Protein AF-A0A4V3SFI2-F1 (afdb_monomer_lite)

InterPro domains:
  IPR019402 CWH43-like, N-terminal domain [PF10277] (6-179)
  IPR050911 DRAM/TMEM150 Autophagy Modulator [PTHR21324] (9-187)

pLDDT: mean 87.49, std 13.68, range [41.56, 98.75]

Foldseek 3Di:
DDDDDLVVLVVVLVVLVVVLQVVLLVVCVVVLLADPVDGDSLSSLADPPSLVSSLVSLLVSLVSQLSSLVVLLVVLVVLCVVVVNDVVSNVLSVLLSVLSNQLSVLSNQLSNQRCVRHVVSNVVSVCSNLVSVLVSLLSSLCCCVPVRVHDPVVSVVSVVVSVVSVVVSVVVVVVCVVCVPPDPDDSPSDDPPDDPD

Structure (mmCIF, N/CA/C/O backbone):
data_AF-A0A4V3SFI2-F1
#
_entry.id   AF-A0A4V3SFI2-F1
#
loop_
_atom_site.group_PDB
_atom_site.id
_atom_site.type_symbol
_atom_site.label_atom_id
_atom_site.label_alt_id
_atom_site.label_comp_id
_atom_site.label_asym_id
_atom_site.label_entity_id
_atom_site.label_seq_id
_atom_site.pdbx_PDB_ins_code
_atom_site.Cartn_x
_atom_site.Cartn_y
_atom_site.Cartn_z
_atom_site.occupancy
_atom_site.B_iso_or_equiv
_atom_site.auth_seq_id
_atom_site.auth_comp_id
_atom_site.auth_asym_id
_atom_site.auth_atom_id
_atom_site.pdbx_PDB_model_num
ATOM 1 N N . MET A 1 1 ? 2.060 -21.373 -24.285 1.00 41.56 1 MET A N 1
ATOM 2 C CA . MET A 1 1 ? 1.838 -21.220 -22.830 1.00 41.56 1 MET A CA 1
ATOM 3 C C . MET A 1 1 ? 1.199 -19.859 -22.605 1.00 41.56 1 MET A C 1
ATOM 5 O O . MET A 1 1 ? 1.832 -18.865 -22.933 1.00 41.56 1 MET A O 1
ATOM 9 N N . HIS A 1 2 ? -0.057 -19.796 -22.155 1.00 48.66 2 HIS A N 1
ATOM 10 C CA . HIS A 1 2 ? -0.674 -18.516 -21.791 1.00 48.66 2 HIS A CA 1
ATOM 11 C C . HIS A 1 2 ? -0.013 -18.007 -20.505 1.00 48.66 2 HIS A C 1
ATOM 13 O O . HIS A 1 2 ? -0.051 -18.686 -19.482 1.00 48.66 2 HIS A O 1
ATOM 19 N N . SER A 1 3 ? 0.645 -16.850 -20.564 1.00 61.62 3 SER A N 1
ATOM 20 C CA . SER A 1 3 ? 1.245 -16.211 -19.391 1.00 61.62 3 SER A CA 1
ATOM 21 C C . SER A 1 3 ? 0.145 -15.796 -18.412 1.00 61.62 3 SER A C 1
ATOM 23 O O . SER A 1 3 ? -0.857 -15.216 -18.831 1.00 61.62 3 SER A O 1
ATOM 25 N N . PHE A 1 4 ? 0.325 -16.070 -17.116 1.00 71.19 4 PHE A N 1
ATOM 26 C CA . PHE A 1 4 ? -0.625 -15.644 -16.089 1.00 71.19 4 PHE A CA 1
ATOM 27 C C . PHE A 1 4 ? -0.766 -14.107 -16.102 1.00 71.19 4 PHE A C 1
ATOM 29 O O . PHE A 1 4 ? 0.242 -13.398 -15.991 1.00 71.19 4 PHE A O 1
ATOM 36 N N . PRO A 1 5 ? -1.985 -13.562 -16.248 1.00 83.50 5 PRO A N 1
ATOM 37 C CA . PRO A 1 5 ? -2.211 -12.121 -16.246 1.00 83.50 5 PRO A CA 1
ATOM 38 C C . PRO A 1 5 ? -1.939 -11.506 -14.864 1.00 83.50 5 PRO A C 1
ATOM 40 O O . PRO A 1 5 ? -2.784 -11.499 -13.973 1.00 83.50 5 PRO A O 1
ATOM 43 N N . LEU A 1 6 ? -0.754 -10.906 -14.712 1.00 84.69 6 LEU A N 1
ATOM 44 C CA . LEU A 1 6 ? -0.283 -10.282 -13.463 1.00 84.69 6 LEU A CA 1
ATOM 45 C C . LEU A 1 6 ? -1.198 -9.168 -12.923 1.00 84.69 6 LEU A C 1
ATOM 47 O O . LEU A 1 6 ? -1.103 -8.816 -11.752 1.00 84.69 6 LEU A O 1
ATOM 51 N N . HIS A 1 7 ? -2.088 -8.611 -13.749 1.00 84.94 7 HIS A N 1
ATOM 52 C CA . HIS A 1 7 ? -3.018 -7.562 -13.331 1.00 84.94 7 HIS A CA 1
ATOM 53 C C . HIS A 1 7 ? -4.134 -8.065 -12.403 1.00 84.94 7 HIS A C 1
ATOM 55 O O . HIS A 1 7 ? -4.735 -7.246 -11.714 1.00 84.94 7 HIS A O 1
ATOM 61 N N . TYR A 1 8 ? -4.396 -9.376 -12.322 1.00 90.31 8 TYR A N 1
ATOM 62 C CA . TYR A 1 8 ? -5.365 -9.897 -11.351 1.00 90.31 8 TYR A CA 1
ATOM 63 C C . TYR A 1 8 ? -4.882 -9.787 -9.906 1.00 90.31 8 TYR A C 1
ATOM 65 O O . TYR A 1 8 ? -5.709 -9.639 -9.015 1.00 90.31 8 TYR A O 1
ATOM 73 N N . LEU A 1 9 ? -3.570 -9.782 -9.660 1.00 91.12 9 LEU A N 1
ATOM 74 C CA . LEU A 1 9 ? -3.017 -9.650 -8.310 1.00 91.12 9 LEU A CA 1
ATOM 75 C C . LEU A 1 9 ? -3.445 -8.346 -7.608 1.00 91.12 9 LEU A C 1
ATOM 77 O O . LEU A 1 9 ? -4.057 -8.437 -6.543 1.00 91.12 9 LEU A O 1
ATOM 81 N N . PRO A 1 10 ? -3.231 -7.145 -8.189 1.00 90.25 10 PRO A N 1
ATOM 82 C CA . PRO A 1 10 ? -3.691 -5.908 -7.566 1.00 90.25 10 PRO A CA 1
ATOM 83 C C . PRO A 1 10 ? -5.222 -5.798 -7.508 1.00 90.25 10 PRO A C 1
ATOM 85 O O . PRO A 1 10 ? -5.739 -5.171 -6.591 1.00 90.25 10 PRO A O 1
ATOM 88 N N . ILE A 1 11 ? -5.960 -6.419 -8.438 1.00 91.50 11 ILE A N 1
ATOM 89 C CA . ILE A 1 11 ? -7.434 -6.431 -8.408 1.00 91.50 11 ILE A CA 1
ATOM 90 C C . ILE A 1 11 ? -7.938 -7.243 -7.214 1.00 91.50 11 ILE A C 1
ATOM 92 O O . ILE A 1 11 ? -8.765 -6.753 -6.448 1.00 91.50 11 ILE A O 1
ATOM 96 N N . VAL A 1 12 ? -7.418 -8.460 -7.031 1.00 94.50 12 VAL A N 1
ATOM 97 C CA . VAL A 1 12 ? -7.766 -9.318 -5.893 1.00 94.50 12 VAL A CA 1
ATOM 98 C C . VAL A 1 12 ? -7.332 -8.659 -4.588 1.00 94.50 12 VAL A C 1
ATOM 100 O O . VAL A 1 12 ? -8.106 -8.655 -3.643 1.00 94.50 12 VAL A O 1
ATOM 103 N N . PHE A 1 13 ? -6.157 -8.024 -4.539 1.00 94.38 13 PHE A N 1
ATOM 104 C CA . PHE A 1 13 ? -5.741 -7.228 -3.382 1.00 94.38 13 PHE A CA 1
ATOM 105 C C . PHE A 1 13 ? -6.766 -6.136 -3.032 1.00 94.38 13 PHE A C 1
ATOM 107 O O . PHE A 1 13 ? -7.225 -6.084 -1.893 1.00 94.38 13 PHE A O 1
ATOM 114 N N . CYS A 1 14 ? -7.166 -5.297 -3.995 1.00 92.56 14 CYS A N 1
ATOM 115 C CA . CYS A 1 14 ? -8.153 -4.240 -3.758 1.00 92.56 14 CYS A CA 1
ATOM 116 C C . CYS A 1 14 ? -9.503 -4.807 -3.305 1.00 92.56 14 CYS A C 1
ATOM 118 O O . CYS A 1 14 ? -10.083 -4.294 -2.352 1.00 92.56 14 CYS A O 1
ATOM 120 N N . ALA A 1 15 ? -9.976 -5.878 -3.947 1.00 94.81 15 ALA A N 1
ATOM 121 C CA . ALA A 1 15 ? -11.218 -6.541 -3.571 1.00 94.81 15 ALA A CA 1
ATOM 122 C C . ALA A 1 15 ? -11.156 -7.075 -2.133 1.00 94.81 15 ALA A C 1
ATOM 124 O O . ALA A 1 15 ? -12.075 -6.826 -1.356 1.00 94.81 15 ALA A O 1
ATOM 125 N N . THR A 1 16 ? -10.060 -7.740 -1.755 1.00 95.12 16 THR A N 1
ATOM 126 C CA . THR A 1 16 ? -9.870 -8.248 -0.393 1.00 95.12 16 THR A CA 1
ATOM 127 C C . THR A 1 16 ? -9.854 -7.106 0.616 1.00 95.12 16 THR A C 1
ATOM 129 O O . THR A 1 16 ? -10.587 -7.192 1.588 1.00 95.12 16 THR A O 1
ATOM 132 N N . VAL A 1 17 ? -9.128 -6.006 0.368 1.00 93.06 17 VAL A N 1
ATOM 133 C CA . VAL A 1 17 ? -9.127 -4.827 1.262 1.00 93.06 17 VAL A CA 1
ATOM 134 C C . VAL A 1 17 ? -10.539 -4.264 1.452 1.00 93.06 17 VAL A C 1
ATOM 136 O O . VAL A 1 17 ? -10.946 -3.985 2.578 1.00 93.06 17 VAL A O 1
ATOM 139 N N . THR A 1 18 ? -11.310 -4.120 0.371 1.00 93.31 18 THR A N 1
ATOM 140 C CA . THR A 1 18 ? -12.697 -3.644 0.450 1.00 93.31 18 THR A CA 1
ATOM 141 C C . THR A 1 18 ? -13.577 -4.598 1.257 1.00 93.31 18 THR A C 1
ATOM 143 O O . THR A 1 18 ? -14.333 -4.147 2.117 1.00 93.31 18 THR A O 1
ATOM 146 N N . ILE A 1 19 ? -13.452 -5.909 1.031 1.00 93.69 19 ILE A N 1
ATOM 147 C CA . ILE A 1 19 ? -14.172 -6.934 1.796 1.00 93.69 19 ILE A CA 1
ATOM 148 C C . ILE A 1 19 ? -13.791 -6.864 3.277 1.00 93.69 19 ILE A C 1
ATOM 150 O O . ILE A 1 19 ? -14.687 -6.899 4.115 1.00 93.69 19 ILE A O 1
ATOM 154 N N . THR A 1 20 ? -12.506 -6.697 3.608 1.00 93.19 20 THR A N 1
ATOM 155 C CA . THR A 1 20 ? -12.036 -6.565 4.994 1.00 93.19 20 THR A CA 1
ATOM 156 C C . THR A 1 20 ? -12.785 -5.464 5.728 1.00 93.19 20 THR A C 1
ATOM 158 O O . THR A 1 20 ? -13.305 -5.700 6.818 1.00 93.19 20 THR A O 1
ATOM 161 N N . PHE A 1 21 ? -12.876 -4.272 5.131 1.00 89.81 21 PHE A N 1
ATOM 162 C CA . PHE A 1 21 ? -13.542 -3.136 5.766 1.00 89.81 21 PHE A CA 1
ATOM 163 C C . PHE A 1 21 ? -15.052 -3.336 5.887 1.00 89.81 21 PHE A C 1
ATOM 165 O O . PHE A 1 21 ? -15.612 -3.034 6.935 1.00 89.81 21 PHE A O 1
ATOM 172 N N . ILE A 1 22 ? -15.706 -3.890 4.860 1.00 91.31 22 ILE A N 1
ATOM 173 C CA . ILE A 1 22 ? -17.150 -4.162 4.898 1.00 91.31 22 ILE A CA 1
ATOM 174 C C . ILE A 1 22 ? -17.482 -5.197 5.977 1.00 91.31 22 ILE A C 1
ATOM 176 O O . ILE A 1 22 ? -18.390 -4.977 6.774 1.00 91.31 22 ILE A O 1
ATOM 180 N N . VAL A 1 23 ? -16.754 -6.317 6.011 1.00 90.56 23 VAL A N 1
ATOM 181 C CA . VAL A 1 23 ? -17.006 -7.416 6.954 1.00 90.56 23 VAL A CA 1
ATOM 182 C C . VAL A 1 23 ? -16.741 -6.972 8.385 1.00 90.56 23 VAL A C 1
ATOM 184 O O . VAL A 1 23 ? -17.580 -7.204 9.249 1.00 90.56 23 VAL A O 1
ATOM 187 N N . SER A 1 24 ? -15.614 -6.302 8.630 1.00 88.94 24 SER A N 1
ATOM 188 C CA . SER A 1 24 ? -15.250 -5.871 9.985 1.00 88.94 24 SER A CA 1
ATOM 189 C C . SER A 1 24 ? -16.250 -4.845 10.506 1.00 88.94 24 SER A C 1
ATOM 191 O O . SER A 1 24 ? -16.776 -5.013 11.599 1.00 88.94 24 SER A O 1
ATOM 193 N N . TYR A 1 25 ? -16.638 -3.870 9.676 1.00 87.25 25 TYR A N 1
ATOM 194 C CA . TYR A 1 25 ? -17.700 -2.931 10.027 1.00 87.25 25 TYR A CA 1
ATOM 195 C C . TYR A 1 25 ? -19.035 -3.626 10.325 1.00 87.25 25 TYR A C 1
ATOM 197 O O . TYR A 1 25 ? -19.657 -3.345 11.346 1.00 87.25 25 TYR A O 1
ATOM 205 N N . ALA A 1 26 ? -19.475 -4.545 9.460 1.00 87.88 26 ALA A N 1
ATOM 206 C CA . ALA A 1 26 ? -20.736 -5.255 9.650 1.00 87.88 26 ALA A CA 1
ATOM 207 C C . ALA A 1 26 ? -20.747 -6.076 10.949 1.00 87.88 26 ALA A C 1
ATOM 209 O O . ALA A 1 26 ? -21.759 -6.091 11.647 1.00 87.88 26 ALA A O 1
ATOM 210 N N . MET A 1 27 ? -19.628 -6.725 11.292 1.00 87.38 27 MET A N 1
ATOM 211 C CA . MET A 1 27 ? -19.485 -7.469 12.544 1.00 87.38 27 MET A CA 1
ATOM 212 C C . MET A 1 27 ? -19.545 -6.545 13.760 1.00 87.38 27 MET A C 1
ATOM 214 O O . MET A 1 27 ? -20.381 -6.765 14.632 1.00 87.38 27 MET A O 1
ATOM 218 N N . SER A 1 28 ? -18.727 -5.490 13.799 1.00 85.00 28 SER A N 1
ATOM 219 C CA . SER A 1 28 ? -18.707 -4.557 14.932 1.00 85.00 28 SER A CA 1
ATOM 220 C C . SER A 1 28 ? -20.049 -3.854 15.129 1.00 85.00 28 SER A C 1
ATOM 222 O O . SER A 1 28 ? -20.496 -3.670 16.258 1.00 85.00 28 SER A O 1
ATOM 224 N N . ALA A 1 29 ? -20.730 -3.483 14.040 1.00 85.50 29 ALA A N 1
ATOM 225 C CA . ALA A 1 29 ? -22.056 -2.877 14.110 1.00 85.50 29 ALA A CA 1
ATOM 226 C C . ALA A 1 29 ? -23.111 -3.872 14.621 1.00 85.50 29 ALA A C 1
ATOM 228 O O . ALA A 1 29 ? -23.955 -3.504 15.435 1.00 85.50 29 ALA A O 1
ATOM 229 N N . ALA A 1 30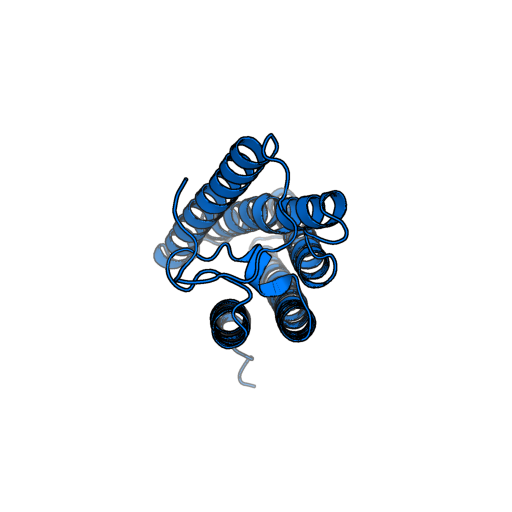 ? -23.054 -5.137 14.188 1.00 85.94 30 ALA A N 1
ATOM 230 C CA . ALA A 1 30 ? -23.964 -6.181 14.663 1.00 85.94 30 ALA A CA 1
ATOM 231 C C . ALA A 1 30 ? -23.763 -6.520 16.151 1.00 85.94 30 ALA A C 1
ATOM 233 O O . ALA A 1 30 ? -24.716 -6.920 16.818 1.00 85.94 30 ALA A O 1
ATOM 234 N N . LEU A 1 31 ? -22.543 -6.352 16.667 1.00 85.31 31 LEU A N 1
ATOM 235 C CA . LEU A 1 31 ? -22.203 -6.568 18.076 1.00 85.31 31 LEU A CA 1
ATOM 236 C C . LEU A 1 31 ? -22.447 -5.331 18.961 1.00 85.31 31 LEU A C 1
ATOM 238 O O . LEU A 1 31 ? -22.492 -5.456 20.186 1.00 85.31 31 LEU A O 1
ATOM 242 N N . GLY A 1 32 ? -22.687 -4.162 18.357 1.00 80.56 32 GLY A N 1
ATOM 243 C CA . GLY A 1 32 ? -22.908 -2.899 19.070 1.00 80.56 32 GLY A CA 1
ATOM 244 C C . GLY A 1 32 ? -21.623 -2.235 19.578 1.00 80.56 32 GLY A C 1
ATOM 245 O O . GLY A 1 32 ? -21.682 -1.388 20.471 1.00 80.56 32 GLY A O 1
ATOM 246 N N . ASP A 1 33 ? -20.472 -2.611 19.018 1.00 77.00 33 ASP A N 1
ATOM 247 C CA . ASP A 1 33 ? -19.150 -2.137 19.445 1.00 77.00 33 ASP A CA 1
ATOM 248 C C . ASP A 1 33 ? -18.733 -0.826 18.757 1.00 77.00 33 ASP A C 1
ATOM 250 O O . ASP A 1 33 ? -17.830 -0.135 19.226 1.00 77.00 33 ASP A O 1
ATOM 254 N N . VAL A 1 34 ? -19.407 -0.442 17.665 1.00 75.94 34 VAL A N 1
ATOM 255 C CA . VAL A 1 34 ? -19.180 0.829 16.952 1.00 75.94 34 VAL A CA 1
ATOM 256 C C . VAL A 1 34 ? -20.490 1.528 16.593 1.00 75.94 34 VAL A C 1
ATOM 258 O O . VAL A 1 34 ? -21.524 0.890 16.392 1.00 75.94 34 VAL A O 1
ATOM 261 N N . SER A 1 35 ? -20.434 2.855 16.440 1.00 69.00 35 SER A N 1
ATOM 262 C CA . SER A 1 35 ? -21.550 3.639 15.900 1.00 69.00 35 SER A CA 1
ATOM 263 C C . SER A 1 35 ? -21.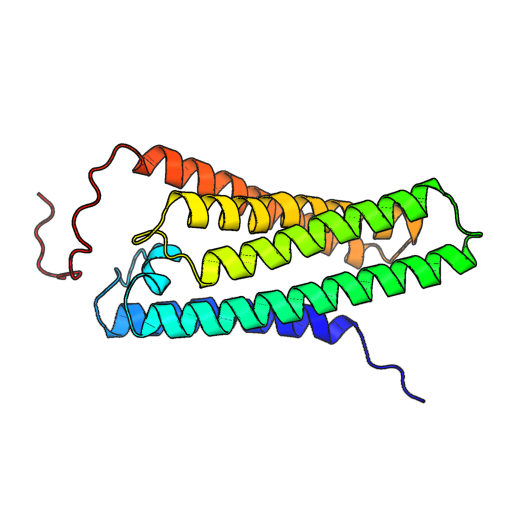855 3.227 14.460 1.00 69.00 35 SER A C 1
ATOM 265 O O . SER A 1 35 ? -20.991 3.302 13.585 1.00 69.00 35 SER A O 1
ATOM 267 N N . ALA A 1 36 ? -23.113 2.875 14.194 1.00 66.12 36 ALA A N 1
ATOM 268 C CA . ALA A 1 36 ? -23.586 2.541 12.851 1.00 66.12 36 ALA A CA 1
ATOM 269 C C . ALA A 1 36 ? -23.640 3.751 11.892 1.00 66.12 36 ALA A C 1
ATOM 271 O O . ALA A 1 36 ? -23.840 3.584 10.691 1.00 66.12 36 ALA A O 1
ATOM 272 N N . LEU A 1 37 ? -23.506 4.982 12.404 1.00 59.78 37 LEU A N 1
ATOM 273 C CA . LEU A 1 37 ? -23.610 6.199 11.592 1.00 59.78 37 LEU A CA 1
ATOM 274 C C . LEU A 1 37 ? -22.243 6.833 11.290 1.00 59.78 37 LEU A C 1
ATOM 276 O O . LEU A 1 37 ? -22.055 7.384 10.208 1.00 59.78 37 LEU A O 1
ATOM 280 N N . PHE A 1 38 ? -21.292 6.741 12.226 1.00 60.38 38 PHE A N 1
ATOM 281 C CA . PHE A 1 38 ? -19.954 7.336 12.104 1.00 60.38 38 PHE A CA 1
ATOM 282 C C . PHE A 1 38 ? -18.855 6.407 12.662 1.00 60.38 38 PHE A C 1
ATOM 284 O O . PHE A 1 38 ? -18.239 6.733 13.678 1.00 60.38 38 PHE A O 1
ATOM 291 N N . PRO A 1 39 ? -18.602 5.243 12.039 1.00 61.84 39 PRO A N 1
ATOM 292 C CA . PRO A 1 39 ? -17.562 4.322 12.489 1.00 61.84 39 PRO A CA 1
ATOM 293 C C . PRO A 1 39 ? -16.164 4.842 12.129 1.00 61.84 39 PRO A C 1
ATOM 295 O O . PRO A 1 39 ? -15.885 5.181 10.975 1.00 61.84 39 PRO A O 1
ATOM 298 N N . TYR A 1 40 ? -15.247 4.841 13.093 1.00 70.75 40 TYR A N 1
ATOM 299 C CA . TYR A 1 40 ? -13.821 4.924 12.799 1.00 70.75 40 TYR A CA 1
ATOM 300 C C . TYR A 1 40 ? -13.304 3.514 12.483 1.00 70.75 40 TYR A C 1
ATOM 302 O O . TYR A 1 40 ? -13.534 2.572 13.237 1.00 70.75 40 TYR A O 1
ATOM 310 N N . ILE A 1 41 ? -12.641 3.339 11.333 1.00 72.06 41 ILE A N 1
ATOM 311 C CA . ILE A 1 41 ? -12.291 2.002 10.810 1.00 72.06 41 ILE A CA 1
ATOM 312 C C . ILE A 1 41 ? -11.430 1.215 11.803 1.00 72.06 41 ILE A C 1
ATOM 314 O O . ILE A 1 41 ? -11.642 0.015 11.959 1.00 72.06 41 ILE A O 1
ATOM 318 N N . SER A 1 42 ? -10.494 1.861 12.498 1.00 70.94 42 SER A N 1
ATOM 319 C CA . SER A 1 42 ? -9.636 1.160 13.459 1.00 70.94 42 SER A CA 1
ATOM 320 C C . SER A 1 42 ? -10.402 0.629 14.675 1.00 70.94 42 SER A C 1
ATOM 322 O O . SER A 1 42 ? -9.982 -0.376 15.245 1.00 70.94 42 SER A O 1
ATOM 324 N N . ASP A 1 43 ? -11.550 1.221 15.021 1.00 73.44 43 ASP A N 1
ATOM 325 C CA . ASP A 1 43 ? -12.408 0.717 16.101 1.00 73.44 43 ASP A CA 1
ATOM 326 C C . ASP A 1 43 ? -13.088 -0.599 15.699 1.00 73.44 43 ASP A C 1
ATOM 328 O O . ASP A 1 43 ? -13.285 -1.475 16.536 1.00 73.44 43 ASP A O 1
ATOM 332 N N . THR A 1 44 ? -13.354 -0.800 14.399 1.00 80.38 44 THR A N 1
ATOM 333 C CA . THR A 1 44 ? -13.984 -2.035 13.887 1.00 80.38 44 THR A CA 1
ATOM 334 C C . THR A 1 44 ? -13.099 -3.281 14.007 1.00 80.38 44 THR A C 1
ATOM 336 O O . THR A 1 44 ? -13.555 -4.403 13.821 1.00 80.38 44 THR A O 1
ATOM 339 N N . GLY A 1 45 ? -11.811 -3.096 14.293 1.00 80.06 45 GLY A N 1
ATOM 340 C CA . GLY A 1 45 ? -10.849 -4.174 14.502 1.00 80.06 45 GLY A CA 1
ATOM 341 C C . GLY A 1 45 ? -10.308 -4.225 15.928 1.00 80.06 45 GLY A C 1
ATOM 342 O O . GLY A 1 45 ? -9.241 -4.802 16.130 1.00 80.06 45 GLY A O 1
ATOM 343 N N . ALA A 1 46 ? -10.972 -3.588 16.900 1.00 84.25 46 ALA A N 1
ATOM 344 C CA . ALA A 1 46 ? -10.422 -3.395 18.240 1.00 84.25 46 ALA A CA 1
ATOM 345 C C . ALA A 1 46 ? -10.768 -4.510 19.241 1.00 84.25 46 ALA A C 1
ATOM 347 O O . ALA A 1 46 ? -9.935 -4.809 20.100 1.00 84.25 46 ALA A O 1
ATOM 348 N N . LEU A 1 47 ? -11.958 -5.119 19.159 1.00 85.00 47 LEU A N 1
ATOM 349 C CA . LEU A 1 47 ? -12.415 -6.157 20.094 1.00 85.00 47 LEU A CA 1
ATOM 350 C C . LEU A 1 47 ? -12.541 -7.517 19.400 1.00 85.00 47 LEU A C 1
ATOM 352 O O . LEU A 1 47 ? -12.457 -7.631 18.181 1.00 85.00 47 LEU A O 1
ATOM 356 N N . ALA A 1 48 ? -12.594 -8.597 20.174 1.00 89.00 48 ALA A N 1
ATOM 357 C CA . ALA A 1 48 ? -12.809 -9.937 19.633 1.00 89.00 48 ALA A CA 1
ATOM 358 C C . ALA A 1 48 ? -14.316 -10.241 19.591 1.00 89.00 48 ALA A C 1
ATOM 360 O O . ALA A 1 48 ? -14.998 -9.935 20.572 1.00 89.00 48 ALA A O 1
ATOM 361 N N . PRO A 1 49 ? -14.814 -10.935 18.545 1.00 90.75 49 PRO A N 1
ATOM 362 C CA . PRO A 1 49 ? -14.072 -11.693 17.523 1.00 90.75 49 PRO A CA 1
ATOM 363 C C . PRO A 1 49 ? -13.646 -10.916 16.257 1.00 90.75 49 PRO A C 1
ATOM 365 O O . PRO A 1 49 ? -12.870 -11.441 15.457 1.00 90.75 49 PRO A O 1
ATOM 368 N N . GLU A 1 50 ? -14.135 -9.699 16.040 1.00 88.62 50 GLU A N 1
ATOM 369 C CA . GLU A 1 50 ? -13.945 -8.919 14.811 1.00 88.62 50 GLU A CA 1
ATOM 370 C C . GLU A 1 50 ? -12.484 -8.538 14.547 1.00 88.62 50 GLU A C 1
ATOM 372 O O . GLU A 1 50 ? -12.030 -8.607 13.409 1.00 88.62 50 GLU A O 1
ATOM 377 N N . SER A 1 51 ? -11.702 -8.256 15.589 1.00 90.50 51 SER A N 1
ATOM 378 C CA . SER A 1 51 ? -10.263 -7.990 15.499 1.00 90.50 51 SER A CA 1
ATOM 379 C C . SER A 1 51 ? -9.483 -9.175 14.930 1.00 90.50 51 SER A C 1
ATOM 381 O O . SER A 1 51 ? -8.557 -8.985 14.142 1.00 90.50 51 SER A O 1
ATOM 383 N N . CYS A 1 52 ? -9.874 -10.410 15.267 1.00 94.06 52 CYS A N 1
ATOM 384 C CA . CYS A 1 52 ? -9.258 -11.618 14.720 1.00 94.06 52 CYS A CA 1
ATOM 385 C C . CYS A 1 52 ? -9.552 -11.753 13.221 1.00 94.06 52 CYS A C 1
ATOM 387 O O . CYS A 1 52 ? -8.664 -12.089 12.437 1.00 94.06 52 CYS A O 1
ATOM 389 N N . VAL A 1 53 ? -10.793 -11.465 12.818 1.00 94.38 53 VAL A N 1
ATOM 390 C CA . VAL A 1 53 ? -11.216 -11.491 11.413 1.00 94.38 53 VAL A CA 1
ATOM 391 C C . VAL A 1 53 ? -10.505 -10.389 10.626 1.00 94.38 53 VAL A C 1
ATOM 393 O O . VAL A 1 53 ? -9.874 -10.676 9.607 1.00 94.38 53 VAL A O 1
ATOM 396 N N . PHE A 1 54 ? -10.520 -9.154 11.130 1.00 92.50 54 PHE A N 1
ATOM 397 C CA . PHE A 1 54 ? -9.828 -8.006 10.548 1.00 92.50 54 PHE A CA 1
ATOM 398 C C . PHE A 1 54 ? -8.336 -8.291 10.346 1.00 92.50 54 PHE A C 1
ATOM 400 O O . PHE A 1 54 ? -7.818 -8.121 9.239 1.00 92.50 54 PHE A O 1
ATOM 407 N N . GLY A 1 55 ? -7.660 -8.809 11.376 1.00 95.06 55 GLY A N 1
ATOM 408 C CA . GLY A 1 55 ? -6.249 -9.178 11.306 1.00 95.06 55 GLY A CA 1
ATOM 409 C C . GLY A 1 55 ? -5.963 -10.269 10.278 1.00 95.06 55 GLY A C 1
ATOM 410 O O . GLY A 1 55 ? -5.042 -10.129 9.471 1.00 95.06 55 GLY A O 1
ATOM 411 N N . GLN A 1 56 ? -6.782 -11.324 10.229 1.00 97.06 56 GLN A N 1
ATOM 412 C CA . GLN A 1 56 ? -6.627 -12.398 9.245 1.00 97.06 56 GLN A CA 1
ATOM 413 C C . GLN A 1 56 ? -6.733 -11.875 7.806 1.00 97.06 56 GLN A C 1
ATOM 415 O O . GLN A 1 56 ? -5.896 -12.198 6.957 1.00 97.06 56 GLN A O 1
ATOM 420 N N . PHE A 1 57 ? -7.734 -11.042 7.527 1.00 96.44 57 PHE A N 1
ATOM 421 C CA . PHE A 1 57 ? -7.916 -10.468 6.200 1.00 96.44 57 PHE A CA 1
ATOM 422 C C . PHE A 1 57 ? -6.835 -9.433 5.853 1.00 96.44 57 PHE A C 1
ATOM 424 O O . PHE A 1 57 ? -6.341 -9.442 4.727 1.00 96.44 57 PHE A O 1
ATOM 431 N N . LEU A 1 58 ? -6.398 -8.580 6.789 1.00 96.25 58 LEU A N 1
ATOM 432 C CA . LEU A 1 58 ? -5.287 -7.654 6.536 1.00 96.25 58 LEU A CA 1
ATOM 433 C C . LEU A 1 58 ? -3.952 -8.371 6.315 1.00 96.25 58 LEU A C 1
ATOM 435 O O . LEU A 1 58 ? -3.175 -7.939 5.464 1.00 96.25 58 LEU A O 1
ATOM 439 N N . ASN A 1 59 ? -3.699 -9.493 6.989 1.00 98.12 59 ASN A N 1
ATOM 440 C CA . ASN A 1 59 ? -2.532 -10.333 6.713 1.00 98.12 59 ASN A CA 1
ATOM 441 C C . ASN A 1 59 ? -2.600 -10.954 5.308 1.00 98.12 59 ASN A C 1
ATOM 443 O O . ASN A 1 59 ? -1.596 -10.977 4.592 1.00 98.12 59 ASN A O 1
ATOM 447 N N . LEU A 1 60 ? -3.785 -11.391 4.866 1.00 97.69 60 LEU A N 1
ATOM 448 C CA . LEU A 1 60 ? -3.991 -11.836 3.486 1.00 97.69 60 LEU A CA 1
ATOM 449 C C . LEU A 1 60 ? -3.739 -10.693 2.488 1.00 97.69 60 LEU A C 1
ATOM 451 O O . LEU A 1 60 ? -3.058 -10.897 1.481 1.00 97.69 60 LEU A O 1
ATOM 455 N N . CYS A 1 61 ? -4.217 -9.481 2.777 1.00 97.62 61 CYS A N 1
ATOM 456 C CA . CYS A 1 61 ? -3.909 -8.298 1.978 1.00 97.62 61 CYS A CA 1
ATOM 457 C C . CYS A 1 61 ? -2.405 -8.006 1.954 1.00 97.62 61 CYS A C 1
ATOM 459 O O . CYS A 1 61 ? -1.869 -7.724 0.887 1.00 97.62 61 CYS A O 1
ATOM 461 N N . ALA A 1 62 ? -1.699 -8.112 3.083 1.00 98.00 62 ALA A N 1
ATOM 462 C CA . ALA A 1 62 ? -0.254 -7.905 3.148 1.00 98.00 62 ALA A CA 1
ATOM 463 C C . ALA A 1 62 ? 0.490 -8.898 2.243 1.00 98.00 62 ALA A C 1
ATOM 465 O O . ALA A 1 62 ? 1.360 -8.503 1.466 1.00 98.00 62 ALA A O 1
ATOM 466 N N . PHE A 1 63 ? 0.087 -10.171 2.262 1.00 97.75 63 PHE A N 1
ATOM 467 C CA . PHE A 1 63 ? 0.633 -11.200 1.379 1.00 97.75 63 PHE A CA 1
ATOM 468 C C . PHE A 1 63 ? 0.365 -10.906 -0.108 1.00 97.75 63 PHE A C 1
ATOM 470 O O . PHE A 1 63 ? 1.296 -10.885 -0.917 1.00 97.75 63 PHE A O 1
ATOM 477 N N . LEU A 1 64 ? -0.890 -10.627 -0.477 1.00 96.81 64 LEU A N 1
ATOM 478 C CA . LEU A 1 64 ? -1.277 -10.292 -1.855 1.00 96.81 64 LEU A CA 1
ATOM 479 C C . LEU A 1 64 ? -0.601 -9.004 -2.349 1.00 96.81 64 LEU A C 1
ATOM 481 O O . LEU A 1 64 ? -0.210 -8.906 -3.516 1.00 96.81 64 LEU A O 1
ATOM 485 N N . GLY A 1 65 ? -0.437 -8.028 -1.456 1.00 97.12 65 GLY A N 1
ATOM 486 C CA . GLY A 1 65 ? 0.292 -6.790 -1.689 1.00 97.12 65 GLY A CA 1
ATOM 487 C C . GLY A 1 65 ? 1.760 -7.071 -1.989 1.00 97.12 65 GLY A C 1
ATOM 488 O O . GLY A 1 65 ? 2.240 -6.679 -3.052 1.00 97.12 65 GLY A O 1
ATOM 489 N N . CYS A 1 66 ? 2.448 -7.822 -1.123 1.00 97.75 66 CYS A N 1
ATOM 490 C CA . CYS A 1 66 ? 3.825 -8.276 -1.345 1.00 97.75 66 CYS A CA 1
ATOM 491 C C . CYS A 1 66 ? 3.993 -8.958 -2.707 1.00 97.75 66 CYS A C 1
ATOM 493 O O . CYS A 1 66 ? 4.908 -8.616 -3.458 1.00 97.75 66 CYS A O 1
ATOM 495 N N . LEU A 1 67 ? 3.090 -9.878 -3.058 1.00 96.62 67 LEU A N 1
ATOM 496 C CA . LEU A 1 67 ? 3.132 -10.573 -4.343 1.00 96.62 67 LEU A CA 1
ATOM 497 C C . LEU A 1 67 ? 2.952 -9.600 -5.518 1.00 96.62 67 LEU A C 1
ATOM 499 O O . LEU A 1 67 ? 3.733 -9.627 -6.467 1.00 96.62 67 LEU A O 1
ATOM 503 N N . SER A 1 68 ? 1.981 -8.687 -5.432 1.00 96.19 68 SER A N 1
ATOM 504 C CA . SER A 1 68 ? 1.747 -7.648 -6.446 1.00 96.19 68 SER A CA 1
ATOM 505 C C . SER A 1 68 ? 2.970 -6.745 -6.635 1.00 96.19 68 SER A C 1
ATOM 507 O O . SER A 1 68 ? 3.367 -6.458 -7.766 1.00 96.19 68 SER A O 1
ATOM 509 N N . ILE A 1 69 ? 3.595 -6.333 -5.529 1.00 97.81 69 ILE A N 1
ATOM 510 C CA . ILE A 1 69 ? 4.791 -5.487 -5.503 1.00 97.81 69 ILE A CA 1
ATOM 511 C C . ILE A 1 69 ? 5.974 -6.199 -6.162 1.00 97.81 69 ILE A C 1
ATOM 513 O O . ILE A 1 69 ? 6.640 -5.623 -7.026 1.00 97.81 69 ILE A O 1
ATOM 517 N N . TYR A 1 70 ? 6.214 -7.456 -5.791 1.00 97.25 70 TYR A N 1
ATOM 518 C CA . TYR A 1 70 ? 7.310 -8.250 -6.333 1.00 97.25 70 TYR A CA 1
ATOM 519 C C . TYR A 1 70 ? 7.117 -8.547 -7.826 1.00 97.25 70 TYR A C 1
ATOM 521 O O . TYR A 1 70 ? 8.037 -8.359 -8.623 1.00 97.25 70 TYR A O 1
ATOM 529 N N . CYS A 1 71 ? 5.904 -8.924 -8.240 1.00 96.12 71 CYS A N 1
ATOM 530 C CA . CYS A 1 71 ? 5.577 -9.129 -9.649 1.00 96.12 71 CYS A CA 1
ATOM 531 C C . CYS A 1 71 ? 5.728 -7.842 -10.470 1.00 96.12 71 CYS A C 1
ATOM 533 O O . CYS A 1 71 ? 6.219 -7.893 -11.599 1.00 96.12 71 CYS A O 1
ATOM 535 N N . TRP A 1 72 ? 5.350 -6.684 -9.919 1.00 95.50 72 TRP A N 1
ATOM 536 C CA . TRP A 1 72 ? 5.579 -5.397 -10.572 1.00 95.50 72 TRP A CA 1
ATOM 537 C C . TRP A 1 72 ? 7.072 -5.085 -10.723 1.00 95.50 72 TRP A C 1
ATOM 539 O O . TRP A 1 72 ? 7.498 -4.675 -11.802 1.00 95.50 72 TRP A O 1
ATOM 549 N N . TYR A 1 73 ? 7.875 -5.323 -9.683 1.00 97.31 73 TYR A N 1
ATOM 550 C CA . TYR A 1 73 ? 9.330 -5.182 -9.755 1.00 97.31 73 TYR A CA 1
ATOM 551 C C . TYR A 1 73 ? 9.932 -6.084 -10.845 1.00 97.31 73 TYR A C 1
ATOM 553 O O . TYR A 1 73 ? 10.694 -5.600 -11.683 1.00 97.31 73 TYR A O 1
ATOM 561 N N . GLY A 1 74 ? 9.537 -7.360 -10.900 1.00 95.50 74 GLY A N 1
ATOM 562 C CA . GLY A 1 74 ? 9.980 -8.294 -11.940 1.00 95.50 74 GLY A CA 1
ATOM 563 C C . GLY A 1 74 ? 9.567 -7.846 -13.345 1.00 95.50 74 GLY A C 1
ATOM 564 O O . GLY A 1 74 ? 10.383 -7.846 -14.266 1.00 95.50 74 GLY A O 1
ATOM 565 N N . HIS A 1 75 ? 8.326 -7.371 -13.504 1.00 93.88 75 HIS A N 1
ATOM 566 C CA . HIS A 1 75 ? 7.865 -6.774 -14.757 1.00 93.88 75 HIS A CA 1
ATOM 567 C C . HIS A 1 75 ? 8.726 -5.571 -15.158 1.00 93.88 75 HIS A C 1
ATOM 569 O O . HIS A 1 75 ? 9.150 -5.474 -16.308 1.00 93.88 75 HIS A O 1
ATOM 575 N N . GLN A 1 76 ? 9.007 -4.664 -14.220 1.00 94.81 76 GLN A N 1
ATOM 576 C CA . GLN A 1 76 ? 9.850 -3.501 -14.468 1.00 94.81 76 GLN A CA 1
ATOM 577 C C . GLN A 1 76 ? 11.262 -3.921 -14.893 1.00 94.81 76 GLN A C 1
ATOM 579 O O . GLN A 1 76 ? 11.736 -3.420 -15.908 1.00 94.81 76 GLN A O 1
ATOM 584 N N . MET A 1 77 ? 11.902 -4.861 -14.188 1.00 96.38 77 MET A N 1
ATOM 585 C CA . MET A 1 77 ? 13.231 -5.386 -14.539 1.00 96.38 77 MET A CA 1
ATOM 586 C C . MET A 1 77 ? 13.275 -5.952 -15.958 1.00 96.38 77 MET A C 1
ATOM 588 O O . MET A 1 77 ? 14.069 -5.491 -16.773 1.00 96.38 77 MET A O 1
ATOM 592 N N . ASN A 1 78 ? 12.346 -6.848 -16.297 1.00 94.62 78 ASN A N 1
ATOM 593 C CA . ASN A 1 78 ? 12.256 -7.444 -17.633 1.00 94.62 78 ASN A CA 1
ATOM 594 C C . ASN A 1 78 ? 12.098 -6.382 -18.741 1.00 94.62 78 ASN A C 1
ATOM 596 O O . ASN A 1 78 ? 12.586 -6.522 -19.862 1.00 94.62 78 ASN A O 1
ATOM 600 N N . ARG A 1 79 ? 11.404 -5.274 -18.458 1.00 93.69 79 ARG A N 1
ATOM 601 C CA . ARG A 1 79 ? 11.289 -4.164 -19.415 1.00 93.69 79 ARG A CA 1
ATOM 602 C C . ARG A 1 79 ? 12.561 -3.323 -19.498 1.00 93.69 79 ARG A C 1
ATOM 604 O O . ARG A 1 79 ? 12.859 -2.830 -20.582 1.00 93.69 79 ARG A O 1
ATOM 611 N N . LEU A 1 80 ? 13.297 -3.162 -18.400 1.00 94.19 80 LEU A N 1
ATOM 612 C CA . LEU A 1 80 ? 14.566 -2.431 -18.375 1.00 94.19 80 LEU A CA 1
ATOM 613 C C . LEU A 1 80 ? 15.696 -3.172 -19.100 1.00 94.19 80 LEU A C 1
ATOM 615 O O . LEU A 1 80 ? 16.539 -2.504 -19.700 1.00 94.19 80 LEU A O 1
ATOM 619 N N . GLU A 1 81 ? 15.671 -4.507 -19.136 1.00 93.88 81 GLU A N 1
ATOM 620 C CA . GLU A 1 81 ? 16.613 -5.312 -19.932 1.00 93.88 81 GLU A CA 1
ATOM 621 C C . GLU A 1 81 ? 16.566 -4.925 -21.412 1.00 93.88 81 GLU A C 1
ATOM 623 O O . GLU A 1 81 ? 17.594 -4.643 -22.026 1.00 93.88 81 GLU A O 1
ATOM 628 N N . ASN A 1 82 ? 15.355 -4.767 -21.952 1.00 92.19 82 ASN A N 1
ATOM 629 C CA . ASN A 1 82 ? 15.129 -4.316 -23.327 1.00 92.19 82 ASN A CA 1
ATOM 630 C C . ASN A 1 82 ? 15.564 -2.858 -23.580 1.00 92.19 82 ASN A C 1
ATOM 632 O O . ASN A 1 82 ? 15.643 -2.424 -24.726 1.00 92.19 82 ASN A O 1
ATOM 636 N N . LEU A 1 83 ? 15.824 -2.086 -22.521 1.00 90.25 83 LEU A N 1
ATOM 637 C CA . LEU A 1 83 ? 16.269 -0.692 -22.579 1.00 90.25 83 LEU A CA 1
ATOM 638 C C . LEU A 1 83 ? 17.772 -0.545 -22.292 1.00 90.25 83 LEU A C 1
ATOM 640 O O . LEU A 1 83 ? 18.244 0.572 -22.087 1.00 90.25 83 LEU A O 1
ATOM 644 N N . GLY A 1 84 ? 18.522 -1.652 -22.254 1.00 92.75 84 GLY A N 1
ATOM 645 C CA . GLY A 1 84 ? 19.964 -1.636 -22.009 1.00 92.75 84 GLY A CA 1
ATOM 646 C C . GLY A 1 84 ? 20.344 -1.419 -20.543 1.00 92.75 84 GLY A C 1
ATOM 647 O O . GLY A 1 84 ? 21.453 -0.972 -20.265 1.00 92.75 84 GLY A O 1
ATOM 648 N N . ASN A 1 85 ? 19.442 -1.726 -19.602 1.00 92.94 85 ASN A N 1
ATOM 649 C CA . ASN A 1 85 ? 19.722 -1.729 -18.162 1.00 92.94 85 ASN A CA 1
ATOM 650 C C . ASN A 1 85 ? 20.348 -0.426 -17.610 1.00 92.94 85 ASN A C 1
ATOM 652 O O . ASN A 1 85 ? 21.388 -0.458 -16.943 1.00 92.94 85 ASN A O 1
ATOM 656 N N . PRO A 1 86 ? 19.721 0.747 -17.831 1.00 94.62 86 PRO A N 1
ATOM 657 C CA . PRO A 1 86 ? 20.214 2.001 -17.272 1.00 94.62 86 PRO A CA 1
ATOM 658 C C . PRO A 1 86 ? 20.243 1.939 -15.738 1.00 94.62 86 PRO A C 1
ATOM 660 O O . PRO A 1 86 ? 19.214 1.743 -15.084 1.00 94.62 86 PRO A O 1
ATOM 663 N N . ARG A 1 87 ? 21.435 2.151 -15.157 1.00 95.56 87 ARG A N 1
ATOM 664 C CA . ARG A 1 87 ? 21.686 2.031 -13.706 1.00 95.56 87 ARG A CA 1
ATOM 665 C C . ARG A 1 87 ? 20.701 2.838 -12.856 1.00 95.56 87 ARG A C 1
ATOM 667 O O . ARG A 1 87 ? 20.241 2.346 -11.831 1.00 95.56 87 ARG A O 1
ATOM 674 N N . SER A 1 88 ? 20.346 4.048 -13.290 1.00 96.12 88 SER A N 1
ATOM 675 C CA . SER A 1 88 ? 19.389 4.912 -12.586 1.00 96.12 88 SER A CA 1
ATOM 676 C C . SER A 1 88 ? 17.988 4.298 -12.501 1.00 96.12 88 SER A C 1
ATOM 678 O O . SER A 1 88 ? 17.352 4.369 -11.451 1.00 96.12 88 SER A O 1
ATOM 680 N N . HIS A 1 89 ? 17.505 3.649 -13.565 1.00 96.56 89 HIS A N 1
ATOM 681 C CA . HIS A 1 89 ? 16.182 3.020 -13.561 1.00 96.56 89 HIS A CA 1
ATOM 682 C C . HIS A 1 89 ? 16.173 1.732 -12.731 1.00 96.56 89 HIS A C 1
ATOM 684 O O . HIS A 1 89 ? 15.159 1.419 -12.105 1.00 96.56 89 HIS A O 1
ATOM 690 N N . ILE A 1 90 ? 17.295 1.004 -12.711 1.00 97.44 90 ILE A N 1
ATOM 691 C CA . ILE A 1 90 ? 17.470 -0.183 -11.867 1.00 97.44 90 ILE A CA 1
ATOM 692 C C . ILE A 1 90 ? 17.446 0.216 -10.391 1.00 97.44 90 ILE A C 1
ATOM 694 O O . ILE A 1 90 ? 16.666 -0.339 -9.619 1.00 97.44 90 ILE A O 1
ATOM 698 N N . LEU A 1 91 ? 18.223 1.234 -10.008 1.00 98.00 91 LEU A N 1
ATOM 699 C CA . LEU A 1 91 ? 18.206 1.767 -8.647 1.00 98.00 91 LEU A CA 1
ATOM 700 C C . LEU A 1 91 ? 16.797 2.223 -8.249 1.00 98.00 91 LEU A C 1
ATOM 702 O O . LEU A 1 91 ? 16.309 1.854 -7.184 1.00 98.00 91 LEU A O 1
ATOM 706 N N . HIS A 1 92 ? 16.107 2.957 -9.127 1.00 98.19 92 HIS A N 1
ATOM 707 C CA . HIS A 1 92 ? 14.724 3.365 -8.888 1.00 98.19 92 HIS A CA 1
ATOM 708 C C . HIS A 1 92 ? 13.807 2.163 -8.622 1.00 98.19 92 HIS A C 1
ATOM 710 O O . HIS A 1 92 ? 12.933 2.233 -7.758 1.00 98.19 92 HIS A O 1
ATOM 716 N N . ALA A 1 93 ? 13.955 1.064 -9.360 1.00 98.12 93 ALA A N 1
ATOM 717 C CA . ALA A 1 93 ? 13.140 -0.129 -9.160 1.00 98.12 93 ALA A CA 1
ATOM 718 C C . ALA A 1 93 ? 13.404 -0.802 -7.804 1.00 98.12 93 ALA A C 1
ATOM 720 O O . ALA A 1 93 ? 12.447 -1.178 -7.135 1.00 98.12 93 ALA A O 1
ATOM 721 N N . TYR A 1 94 ? 14.666 -0.895 -7.369 1.00 98.56 94 TYR A N 1
ATOM 722 C CA . TYR A 1 94 ? 15.010 -1.398 -6.033 1.00 98.56 94 TYR A CA 1
ATOM 723 C C . TYR A 1 94 ? 14.455 -0.508 -4.920 1.00 98.56 94 TYR A C 1
ATOM 725 O O . TYR A 1 94 ? 13.884 -1.013 -3.957 1.00 98.56 94 TYR A O 1
ATOM 733 N N . VAL A 1 95 ? 14.554 0.815 -5.074 1.00 98.62 95 VAL A N 1
ATOM 734 C CA . VAL A 1 95 ? 13.963 1.773 -4.128 1.00 98.62 95 VAL A CA 1
ATOM 735 C C . VAL A 1 95 ? 12.442 1.614 -4.078 1.00 98.62 95 VAL A C 1
ATOM 737 O O . VAL A 1 95 ? 11.861 1.564 -2.996 1.00 98.62 95 VAL A O 1
ATOM 740 N N . SER A 1 96 ? 11.797 1.464 -5.240 1.00 98.44 96 SER A N 1
ATOM 741 C CA . SER A 1 96 ? 10.353 1.207 -5.322 1.00 98.44 96 SER A CA 1
ATOM 742 C C . SER A 1 96 ? 9.990 -0.091 -4.599 1.00 98.44 96 SER A C 1
ATOM 744 O O . SER A 1 96 ? 9.076 -0.098 -3.781 1.00 98.44 96 SER A O 1
ATOM 746 N N . LEU A 1 97 ? 10.729 -1.177 -4.849 1.00 98.69 97 LEU A N 1
ATOM 747 C CA . LEU A 1 97 ? 10.531 -2.461 -4.180 1.00 98.69 97 LEU A CA 1
ATOM 748 C C . LEU A 1 97 ? 10.636 -2.320 -2.656 1.00 98.69 97 LEU A C 1
ATOM 750 O O . LEU A 1 97 ? 9.751 -2.789 -1.949 1.00 98.69 97 LEU A O 1
ATOM 754 N N . GLY A 1 98 ? 11.670 -1.635 -2.160 1.00 98.69 98 GLY A N 1
ATOM 755 C CA . GLY A 1 98 ? 11.883 -1.418 -0.728 1.00 98.69 98 GLY A CA 1
ATOM 756 C C . GLY A 1 98 ? 10.707 -0.713 -0.051 1.00 98.69 98 GLY A C 1
ATOM 757 O O . GLY A 1 98 ? 10.176 -1.224 0.933 1.00 98.69 98 GLY A O 1
ATOM 758 N N . PHE A 1 99 ? 10.245 0.413 -0.608 1.00 98.75 99 PHE A N 1
ATOM 759 C CA . PHE A 1 99 ? 9.074 1.120 -0.076 1.00 98.75 99 PHE A CA 1
ATOM 760 C C . PHE A 1 99 ? 7.795 0.280 -0.152 1.00 98.75 99 PHE A C 1
ATOM 762 O O . PHE A 1 99 ? 7.020 0.267 0.801 1.00 98.75 99 PHE A O 1
ATOM 769 N N . GLY A 1 100 ? 7.586 -0.452 -1.251 1.00 98.44 100 GLY A N 1
ATOM 770 C CA . GLY A 1 100 ? 6.427 -1.330 -1.394 1.00 98.44 100 GLY A CA 1
ATOM 771 C C . GLY A 1 100 ? 6.409 -2.436 -0.336 1.00 98.44 100 GLY A C 1
ATOM 772 O O . GLY A 1 100 ? 5.408 -2.612 0.355 1.00 98.44 100 GLY A O 1
ATOM 773 N N . LEU A 1 101 ? 7.521 -3.156 -0.162 1.00 98.69 101 LEU A N 1
ATOM 774 C CA . LEU A 1 101 ? 7.624 -4.225 0.836 1.00 98.69 101 LEU A CA 1
ATOM 775 C C . LEU A 1 101 ? 7.471 -3.686 2.264 1.00 98.69 101 LEU A C 1
ATOM 777 O O . LEU A 1 101 ? 6.769 -4.291 3.071 1.00 98.69 101 LEU A O 1
ATOM 781 N N . ALA A 1 102 ? 8.055 -2.522 2.566 1.00 98.62 102 ALA A N 1
ATOM 782 C CA . ALA A 1 102 ? 7.871 -1.871 3.860 1.00 98.62 102 ALA A CA 1
ATOM 783 C C . ALA A 1 102 ? 6.397 -1.495 4.112 1.00 98.62 102 ALA A C 1
ATOM 785 O O . ALA A 1 102 ? 5.905 -1.672 5.224 1.00 98.62 102 ALA A O 1
ATOM 786 N N . ALA A 1 103 ? 5.663 -1.048 3.088 1.00 98.31 103 ALA A N 1
ATOM 787 C CA . ALA A 1 103 ? 4.230 -0.778 3.203 1.00 98.31 103 ALA A CA 1
ATOM 788 C C . ALA A 1 103 ? 3.413 -2.051 3.483 1.00 98.31 103 ALA A C 1
ATOM 790 O O . ALA A 1 103 ? 2.512 -2.032 4.318 1.00 98.31 103 ALA A O 1
ATOM 791 N N . ALA A 1 104 ? 3.749 -3.172 2.837 1.00 98.31 104 ALA A N 1
ATOM 792 C CA . ALA A 1 104 ? 3.083 -4.452 3.077 1.00 98.31 104 ALA A CA 1
ATOM 793 C C . ALA A 1 104 ? 3.342 -4.992 4.496 1.00 98.31 104 ALA A C 1
ATOM 795 O O . ALA A 1 104 ? 2.422 -5.500 5.135 1.00 98.31 104 ALA A O 1
ATOM 796 N N . VAL A 1 105 ? 4.559 -4.815 5.027 1.00 98.56 105 VAL A N 1
ATOM 797 C CA . VAL A 1 105 ? 4.858 -5.085 6.445 1.00 98.56 105 VAL A CA 1
ATOM 798 C C . VAL A 1 105 ? 4.000 -4.204 7.353 1.00 98.56 105 VAL A C 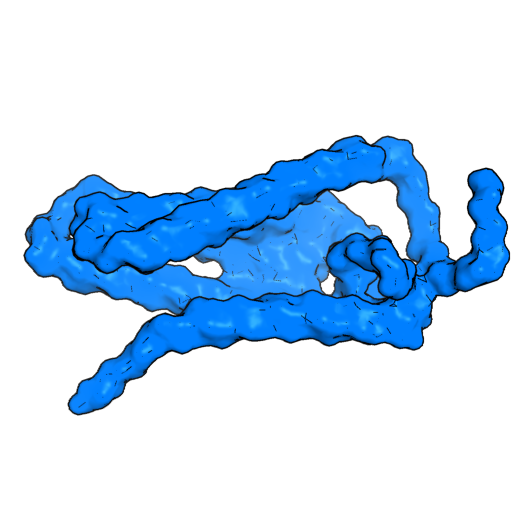1
ATOM 800 O O . VAL A 1 105 ? 3.415 -4.706 8.310 1.00 98.56 105 VAL A O 1
ATOM 803 N N . GLY A 1 106 ? 3.864 -2.917 7.022 1.00 98.19 106 GLY A N 1
ATOM 804 C CA . GLY A 1 106 ? 2.969 -1.998 7.724 1.00 98.19 106 GLY A CA 1
ATOM 805 C C . GLY A 1 106 ? 1.539 -2.526 7.824 1.00 98.19 106 GLY A C 1
ATOM 806 O O . GLY A 1 106 ? 0.950 -2.488 8.901 1.00 98.19 106 GLY A O 1
ATOM 807 N N . LEU A 1 107 ? 1.011 -3.084 6.730 1.00 96.94 107 LEU A N 1
ATOM 808 C CA . LEU A 1 107 ? -0.360 -3.591 6.679 1.00 96.94 107 LEU A CA 1
ATOM 809 C C . LEU A 1 107 ? -0.559 -4.789 7.615 1.00 96.94 107 LEU A C 1
ATOM 811 O O . LEU A 1 107 ? -1.585 -4.891 8.285 1.00 96.94 107 LEU A O 1
ATOM 815 N N . SER A 1 108 ? 0.450 -5.659 7.708 1.00 98.19 108 SER A N 1
ATOM 816 C CA . SER A 1 108 ? 0.459 -6.748 8.687 1.00 98.19 108 SER A CA 1
ATOM 817 C C . SER A 1 108 ? 0.536 -6.214 10.120 1.00 98.19 108 SER A C 1
ATOM 819 O O . SER A 1 108 ? -0.225 -6.658 10.974 1.00 98.19 108 SER A O 1
ATOM 821 N N . ILE A 1 109 ? 1.377 -5.214 10.402 1.00 98.19 109 ILE A N 1
ATOM 822 C CA . ILE A 1 109 ? 1.446 -4.601 11.739 1.00 98.19 109 ILE A CA 1
ATOM 823 C C . ILE A 1 109 ? 0.077 -4.034 12.148 1.00 98.19 109 ILE A C 1
ATOM 825 O O . ILE A 1 109 ? -0.412 -4.358 13.227 1.00 98.19 109 ILE A O 1
ATOM 829 N N . VAL A 1 110 ? -0.580 -3.259 11.278 1.00 95.12 110 VAL A N 1
ATOM 830 C CA . VAL A 1 110 ? -1.917 -2.687 11.544 1.00 95.12 110 VAL A CA 1
ATOM 831 C C . VAL A 1 110 ? -2.946 -3.773 11.860 1.00 95.12 110 VAL A C 1
ATOM 833 O O . VAL A 1 110 ? -3.756 -3.598 12.766 1.00 95.12 110 VAL A O 1
ATOM 836 N N . GLY A 1 111 ? -2.904 -4.899 11.142 1.00 94.69 111 GLY A N 1
ATOM 837 C CA . GLY A 1 111 ? -3.839 -6.005 11.343 1.00 94.69 111 GLY A CA 1
ATOM 838 C C . GLY A 1 111 ? -3.655 -6.779 12.648 1.00 94.69 111 GLY A C 1
ATOM 839 O O . GLY A 1 111 ? -4.617 -7.369 13.123 1.00 94.69 111 GLY A O 1
ATOM 840 N N . ASN A 1 112 ? -2.455 -6.791 13.237 1.00 96.31 112 ASN A N 1
ATOM 841 C CA . ASN A 1 112 ? -2.168 -7.614 14.422 1.00 96.31 112 ASN A CA 1
ATOM 842 C C . ASN A 1 112 ? -1.949 -6.808 15.708 1.00 96.31 112 ASN A C 1
ATOM 844 O O . ASN A 1 112 ? -2.017 -7.380 16.791 1.00 96.31 112 ASN A O 1
ATOM 848 N N . PHE A 1 113 ? -1.671 -5.508 15.608 1.00 94.25 113 PHE A N 1
ATOM 849 C CA . PHE A 1 113 ? -1.490 -4.632 16.762 1.00 94.25 113 PHE A CA 1
ATOM 850 C C . PHE A 1 113 ? -2.627 -3.625 16.797 1.00 94.25 113 PHE A C 1
ATOM 852 O O . PHE A 1 113 ? -2.562 -2.594 16.138 1.00 94.25 113 PHE A O 1
ATOM 859 N N . GLN A 1 114 ? -3.676 -3.927 17.552 1.00 90.62 114 GLN A N 1
ATOM 860 C CA . GLN A 1 114 ? -4.858 -3.085 17.697 1.00 90.62 114 GLN A CA 1
ATOM 861 C C . GLN A 1 114 ? -4.491 -1.759 18.361 1.00 90.62 114 GLN A C 1
ATOM 863 O O . GLN A 1 114 ? -3.658 -1.698 19.273 1.00 90.62 114 GLN A O 1
ATOM 868 N N . GLU A 1 115 ? -5.153 -0.684 17.944 1.00 85.81 115 GLU A N 1
ATOM 869 C CA . GLU A 1 115 ? -4.867 0.651 18.468 1.00 85.81 115 GLU A CA 1
ATOM 870 C C . GLU A 1 115 ? -5.250 0.835 19.945 1.00 85.81 115 GLU A C 1
ATOM 872 O O . GLU A 1 115 ? -4.688 1.688 20.635 1.00 85.81 115 GLU A O 1
ATOM 877 N N . THR A 1 116 ? -6.183 0.025 20.445 1.00 84.12 116 THR A N 1
ATOM 878 C CA . THR A 1 116 ? -6.611 -0.006 21.849 1.00 84.12 116 THR A CA 1
ATOM 879 C C . THR A 1 116 ? -5.623 -0.761 22.733 1.00 84.12 116 THR A C 1
ATOM 881 O O . THR A 1 116 ? -5.503 -0.442 23.913 1.00 84.12 116 THR A O 1
ATOM 884 N N . SER A 1 117 ? -4.889 -1.730 22.176 1.00 88.12 117 SER A N 1
ATOM 885 C CA . SER A 1 117 ? -3.909 -2.536 22.910 1.00 88.12 117 SER A CA 1
ATOM 886 C C . SER A 1 117 ? -2.506 -1.931 22.873 1.00 88.12 117 SER A C 1
ATOM 888 O O . SER A 1 117 ? -1.856 -1.827 23.910 1.00 88.12 117 SER A O 1
ATOM 890 N N . LEU A 1 118 ? -2.021 -1.529 21.691 1.00 89.44 118 LEU A N 1
ATOM 891 C CA . LEU A 1 118 ? -0.651 -1.038 21.519 1.00 89.44 118 LEU A CA 1
ATOM 892 C C . LEU A 1 118 ? -0.558 0.063 20.449 1.00 89.44 118 LEU A C 1
ATOM 894 O O . LEU A 1 118 ? 0.085 -0.097 19.408 1.00 89.44 118 LEU A O 1
ATOM 898 N N . LEU A 1 119 ? -1.177 1.213 20.743 1.00 86.69 119 LEU A N 1
ATOM 899 C CA . LEU A 1 119 ? -1.312 2.366 19.840 1.00 86.69 119 LEU A CA 1
ATOM 900 C C . LEU A 1 119 ? -0.015 2.763 19.123 1.00 86.69 119 LEU A C 1
ATOM 902 O O . LEU A 1 119 ? -0.032 3.006 17.921 1.00 86.69 119 LEU A O 1
ATOM 906 N N . ALA A 1 120 ? 1.112 2.823 19.836 1.00 90.50 120 ALA A N 1
ATOM 907 C CA . ALA A 1 120 ? 2.383 3.244 19.247 1.00 90.50 120 ALA A CA 1
ATOM 908 C C . ALA A 1 120 ? 2.807 2.338 18.076 1.00 90.50 120 ALA A C 1
ATOM 910 O O . ALA A 1 120 ? 3.193 2.831 17.018 1.00 90.50 120 ALA A O 1
ATOM 911 N N . VAL A 1 121 ? 2.683 1.017 18.238 1.00 95.38 121 VAL A N 1
ATOM 912 C CA . VAL A 1 121 ? 3.027 0.044 17.189 1.00 95.38 121 VAL A CA 1
ATOM 913 C C . VAL A 1 121 ? 1.997 0.078 16.060 1.00 95.38 121 VAL A C 1
ATOM 915 O O . VAL A 1 121 ? 2.386 0.054 14.893 1.00 95.38 121 VAL A O 1
ATOM 918 N N . HIS A 1 122 ? 0.710 0.231 16.386 1.00 93.38 122 HIS A N 1
ATOM 919 C CA . HIS A 1 122 ? -0.344 0.418 15.386 1.00 93.38 122 HIS A CA 1
ATOM 920 C C . HIS A 1 122 ? -0.065 1.630 14.484 1.00 93.38 122 HIS A C 1
ATOM 922 O O . HIS A 1 122 ? -0.092 1.517 13.260 1.00 93.38 122 HIS A O 1
ATOM 928 N N . LEU A 1 123 ? 0.270 2.783 15.076 1.00 91.75 123 LEU A N 1
ATOM 929 C CA . LEU A 1 123 ? 0.579 4.011 14.340 1.00 91.75 123 LEU A CA 1
ATOM 930 C C . LEU A 1 123 ? 1.851 3.884 13.493 1.00 91.75 123 LEU A C 1
ATOM 932 O O . LEU A 1 123 ? 1.889 4.421 12.387 1.00 91.75 123 LEU A O 1
ATOM 936 N N . ILE A 1 124 ? 2.867 3.146 13.956 1.00 95.56 124 ILE A N 1
ATOM 937 C CA . ILE A 1 124 ? 4.041 2.809 13.133 1.00 95.56 124 ILE A CA 1
ATOM 938 C C . ILE A 1 124 ? 3.603 1.998 11.906 1.00 95.56 124 ILE A C 1
ATOM 940 O O . ILE A 1 124 ? 3.962 2.348 10.782 1.00 95.56 124 ILE A O 1
ATOM 944 N N . GLY A 1 125 ? 2.783 0.961 12.098 1.00 96.88 125 GLY A N 1
ATOM 945 C CA . GLY A 1 125 ? 2.236 0.163 11.000 1.00 96.88 125 GLY A CA 1
ATOM 946 C C . GLY A 1 125 ? 1.413 0.996 10.016 1.00 96.88 125 GLY A C 1
ATOM 947 O O . GLY A 1 125 ? 1.566 0.861 8.799 1.00 96.88 125 GLY A O 1
ATOM 948 N N . ALA A 1 126 ? 0.581 1.905 10.524 1.00 93.88 126 ALA A N 1
ATOM 949 C CA . ALA A 1 126 ? -0.236 2.794 9.708 1.00 93.88 126 ALA A CA 1
ATOM 950 C C . ALA A 1 126 ? 0.638 3.774 8.906 1.00 93.88 126 ALA A C 1
ATOM 952 O O . ALA A 1 126 ? 0.450 3.923 7.697 1.00 93.88 126 ALA A O 1
ATOM 953 N N . LEU A 1 127 ? 1.665 4.360 9.532 1.00 95.19 127 LEU A N 1
ATOM 954 C CA . LEU A 1 127 ? 2.636 5.219 8.855 1.00 95.19 127 LEU A CA 1
ATOM 955 C C . LEU A 1 127 ? 3.364 4.476 7.736 1.00 95.19 127 LEU A C 1
ATOM 957 O O . LEU A 1 127 ? 3.504 5.009 6.636 1.00 95.19 127 LEU A O 1
ATOM 961 N N . MET A 1 128 ? 3.795 3.242 7.991 1.00 97.62 128 MET A N 1
ATOM 962 C CA . MET A 1 128 ? 4.427 2.401 6.977 1.00 97.62 128 MET A CA 1
ATOM 963 C C . MET A 1 128 ? 3.460 2.117 5.822 1.00 97.62 128 MET A C 1
ATOM 965 O O . MET A 1 128 ? 3.808 2.335 4.665 1.00 97.62 128 MET A O 1
ATOM 969 N N . THR A 1 129 ? 2.230 1.699 6.121 1.00 96.12 129 THR A N 1
ATOM 970 C CA . THR A 1 129 ? 1.214 1.359 5.112 1.00 96.12 129 THR A CA 1
ATOM 971 C C . THR A 1 129 ? 0.891 2.545 4.209 1.00 96.12 129 THR A C 1
ATOM 973 O O . THR A 1 129 ? 1.030 2.461 2.990 1.00 96.12 129 THR A O 1
ATOM 976 N N . PHE A 1 130 ? 0.480 3.669 4.796 1.00 93.69 130 PHE A N 1
ATOM 977 C CA . PHE A 1 130 ? 0.006 4.826 4.043 1.00 93.69 130 PHE A CA 1
ATOM 978 C C . PHE A 1 130 ? 1.159 5.680 3.513 1.00 93.69 130 PHE A C 1
ATOM 980 O O . PHE A 1 130 ? 1.151 6.068 2.345 1.00 93.69 130 PHE A O 1
ATOM 987 N N . GLY A 1 131 ? 2.182 5.937 4.328 1.00 95.81 131 GLY A N 1
ATOM 988 C CA . GLY A 1 131 ? 3.337 6.747 3.947 1.00 95.81 131 GLY A CA 1
ATOM 989 C C . GLY A 1 131 ? 4.194 6.055 2.890 1.00 95.81 131 GLY A C 1
ATOM 990 O O . GLY A 1 131 ? 4.321 6.550 1.766 1.00 95.81 131 GLY A O 1
ATOM 991 N N . PHE A 1 132 ? 4.743 4.876 3.205 1.00 97.88 132 PHE A N 1
ATOM 992 C CA . PHE A 1 132 ? 5.576 4.141 2.245 1.00 97.88 132 PHE A CA 1
ATOM 993 C C . PHE A 1 132 ? 4.763 3.606 1.065 1.00 97.88 132 PHE A C 1
ATOM 995 O O . PHE A 1 132 ? 5.268 3.612 -0.058 1.00 97.88 132 PHE A O 1
ATOM 1002 N N . GLY A 1 133 ? 3.491 3.245 1.268 1.00 97.12 133 GLY A N 1
ATOM 1003 C CA . GLY A 1 133 ? 2.586 2.873 0.178 1.00 97.12 133 GLY A CA 1
ATOM 1004 C C . GLY A 1 133 ? 2.353 4.021 -0.806 1.00 97.12 133 GLY A C 1
ATOM 1005 O O . GLY A 1 133 ? 2.439 3.821 -2.017 1.00 97.12 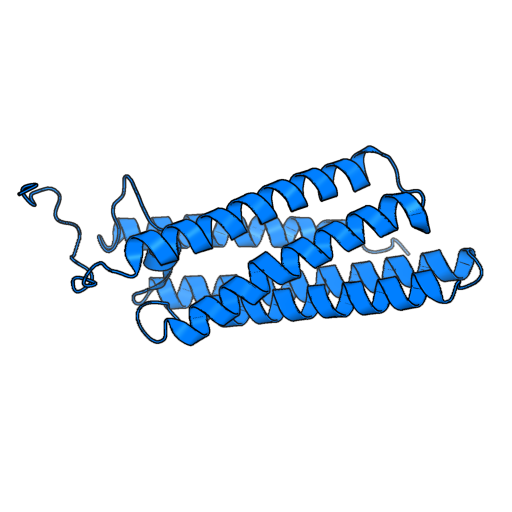133 GLY A O 1
ATOM 1006 N N . THR A 1 134 ? 2.151 5.248 -0.314 1.00 96.94 134 THR A N 1
ATOM 1007 C CA . THR A 1 134 ? 2.033 6.441 -1.172 1.00 96.94 134 THR A CA 1
ATOM 1008 C C . THR A 1 134 ? 3.305 6.666 -1.984 1.00 96.94 134 THR A C 1
ATOM 1010 O O . THR A 1 134 ? 3.234 6.821 -3.206 1.00 96.94 134 THR A O 1
ATOM 1013 N N . ILE A 1 135 ? 4.476 6.624 -1.337 1.00 98.06 135 ILE A N 1
ATOM 1014 C CA . ILE A 1 135 ? 5.771 6.768 -2.021 1.00 98.06 135 ILE A CA 1
ATOM 1015 C C . ILE A 1 135 ? 5.926 5.686 -3.097 1.00 98.06 135 ILE A C 1
ATOM 1017 O O . ILE A 1 135 ? 6.256 5.998 -4.242 1.00 98.06 135 ILE A O 1
ATOM 1021 N N . TYR A 1 136 ? 5.623 4.429 -2.769 1.00 98.38 136 TYR A N 1
ATOM 1022 C CA . TYR A 1 136 ? 5.667 3.315 -3.711 1.00 98.38 136 TYR A CA 1
ATOM 1023 C C . TYR A 1 136 ? 4.789 3.553 -4.949 1.00 98.38 136 TYR A C 1
ATOM 1025 O O . TYR A 1 136 ? 5.255 3.375 -6.078 1.00 98.38 136 TYR A O 1
ATOM 1033 N N . ILE A 1 137 ? 3.540 3.999 -4.774 1.00 97.06 137 ILE A N 1
ATOM 1034 C CA . ILE A 1 137 ? 2.617 4.238 -5.895 1.00 97.06 137 ILE A CA 1
ATOM 1035 C C . ILE A 1 137 ? 3.101 5.409 -6.766 1.00 97.06 137 ILE A C 1
ATOM 1037 O O . ILE A 1 137 ? 3.041 5.316 -7.998 1.00 97.06 137 ILE A O 1
ATOM 1041 N N . ILE A 1 138 ? 3.641 6.476 -6.163 1.00 98.12 138 ILE A N 1
ATOM 1042 C CA . ILE A 1 138 ? 4.247 7.604 -6.891 1.00 98.12 138 ILE A CA 1
ATOM 1043 C C . ILE A 1 138 ? 5.416 7.118 -7.750 1.00 98.12 138 ILE A C 1
ATOM 1045 O O . ILE A 1 138 ? 5.471 7.425 -8.944 1.00 98.12 138 ILE A O 1
ATOM 1049 N N . LEU A 1 139 ? 6.316 6.316 -7.176 1.00 98.25 139 LEU A N 1
ATOM 1050 C CA . LEU A 1 139 ? 7.444 5.733 -7.900 1.00 98.25 139 LEU A CA 1
ATOM 1051 C C . LEU A 1 139 ? 6.962 4.818 -9.038 1.00 98.25 139 LEU A C 1
ATOM 1053 O O . LEU A 1 139 ? 7.452 4.916 -10.163 1.00 98.25 139 LEU A O 1
ATOM 1057 N N . CYS A 1 140 ? 5.940 3.989 -8.810 1.00 97.19 140 CYS A N 1
ATOM 1058 C CA . CYS A 1 140 ? 5.347 3.157 -9.861 1.00 97.19 140 CYS A CA 1
ATOM 1059 C C . CYS A 1 140 ? 4.744 3.988 -11.002 1.00 97.19 140 CYS A C 1
ATOM 1061 O O . CYS A 1 140 ? 4.902 3.630 -12.175 1.00 97.19 140 CYS A O 1
ATOM 1063 N N . SER A 1 141 ? 4.063 5.094 -10.683 1.00 97.50 141 SER A N 1
ATOM 1064 C CA . SER A 1 141 ? 3.533 6.031 -11.681 1.00 97.50 141 SER A CA 1
ATOM 1065 C C . SER A 1 141 ? 4.665 6.691 -12.473 1.00 97.50 141 SER A C 1
ATOM 1067 O O . SER A 1 141 ? 4.641 6.699 -13.709 1.00 97.50 141 SER A O 1
ATOM 1069 N N . HIS A 1 142 ? 5.714 7.152 -11.785 1.00 97.75 142 HIS A N 1
ATOM 1070 C CA . HIS A 1 142 ? 6.896 7.736 -12.412 1.00 97.75 142 HIS A CA 1
ATOM 1071 C C . HIS A 1 142 ? 7.578 6.751 -13.367 1.00 97.75 142 HIS A C 1
ATOM 1073 O O . HIS A 1 142 ? 7.760 7.072 -14.542 1.00 97.75 142 HIS A O 1
ATOM 1079 N N . ALA A 1 143 ? 7.887 5.536 -12.906 1.00 96.94 143 ALA A N 1
ATOM 1080 C CA . ALA A 1 143 ? 8.489 4.496 -13.733 1.00 96.94 143 ALA A CA 1
ATOM 1081 C C . ALA A 1 143 ? 7.604 4.158 -14.942 1.00 96.94 143 ALA A C 1
ATOM 1083 O O . ALA A 1 143 ? 8.102 4.085 -16.065 1.00 96.94 143 ALA A O 1
ATOM 1084 N N . SER A 1 144 ? 6.286 4.038 -14.740 1.00 96.38 144 SER A N 1
ATOM 1085 C CA . SER A 1 144 ? 5.325 3.792 -15.822 1.00 96.38 144 SER A CA 1
ATOM 1086 C C . SER A 1 144 ? 5.375 4.889 -16.888 1.00 96.38 144 SER A C 1
ATOM 1088 O O . SER A 1 144 ? 5.443 4.582 -18.075 1.00 96.38 144 SER A O 1
ATOM 1090 N N . ARG A 1 145 ? 5.391 6.166 -16.491 1.00 96.44 145 ARG A N 1
ATOM 1091 C CA . ARG A 1 145 ? 5.412 7.304 -17.422 1.00 96.44 145 ARG A CA 1
ATOM 1092 C C . ARG A 1 145 ? 6.775 7.501 -18.092 1.00 96.44 145 ARG A C 1
ATOM 1094 O O . ARG A 1 145 ? 6.832 7.748 -19.294 1.00 96.44 145 ARG A O 1
ATOM 1101 N N . LYS A 1 146 ? 7.862 7.470 -17.317 1.00 95.25 146 LYS A N 1
ATOM 1102 C CA . LYS A 1 146 ? 9.192 7.942 -17.740 1.00 95.25 146 LYS A CA 1
ATOM 1103 C C . LYS A 1 146 ? 10.131 6.826 -18.177 1.00 95.25 146 LYS A C 1
ATOM 1105 O O . LYS A 1 146 ? 10.807 6.999 -19.186 1.00 95.25 146 LYS A O 1
ATOM 1110 N N . HIS A 1 147 ? 10.158 5.699 -17.470 1.00 93.69 147 HIS A N 1
ATOM 1111 C CA . HIS A 1 147 ? 11.057 4.590 -17.805 1.00 93.69 147 HIS A CA 1
ATOM 1112 C C . HIS A 1 147 ? 10.431 3.657 -18.840 1.00 93.69 147 HIS A C 1
ATOM 1114 O O . HIS A 1 147 ? 11.079 3.287 -19.812 1.00 93.69 147 HIS A O 1
ATOM 1120 N N . LEU A 1 148 ? 9.161 3.295 -18.639 1.00 93.25 148 LEU A N 1
ATOM 1121 C CA . LEU A 1 148 ? 8.493 2.243 -19.408 1.00 93.25 148 LEU A CA 1
ATOM 1122 C C . LEU A 1 148 ? 7.625 2.770 -20.556 1.00 93.25 148 LEU A C 1
ATOM 1124 O O . LEU A 1 148 ? 7.218 1.986 -21.411 1.00 93.25 148 LEU A O 1
ATOM 1128 N N . ARG A 1 149 ? 7.343 4.083 -20.575 1.00 92.00 149 ARG A N 1
ATOM 1129 C CA . ARG A 1 149 ? 6.453 4.749 -21.546 1.00 92.00 149 ARG A CA 1
ATOM 1130 C C . ARG A 1 149 ? 5.102 4.035 -21.685 1.00 92.00 149 ARG A C 1
ATOM 1132 O O . ARG A 1 149 ? 4.568 3.876 -22.779 1.00 92.00 149 ARG A O 1
ATOM 1139 N N . SER A 1 150 ? 4.568 3.579 -20.556 1.00 92.56 150 SER A N 1
ATOM 1140 C CA . SER A 1 150 ? 3.272 2.917 -20.468 1.00 92.56 150 SER A CA 1
ATOM 1141 C C . SER A 1 150 ? 2.139 3.845 -20.935 1.00 92.56 150 SER A C 1
ATOM 1143 O O . SER A 1 150 ? 2.267 5.070 -20.826 1.00 92.56 150 SER A O 1
ATOM 1145 N N . PRO A 1 151 ? 1.005 3.280 -21.394 1.00 94.44 151 PRO A N 1
ATOM 1146 C CA . PRO A 1 151 ? -0.188 4.037 -21.766 1.00 94.44 151 PRO A CA 1
ATOM 1147 C C . PRO A 1 151 ? -0.596 5.096 -20.737 1.00 94.44 151 PRO A C 1
ATOM 1149 O O . PRO A 1 151 ? -0.488 4.874 -19.530 1.00 94.44 151 PRO A O 1
ATOM 1152 N N . GLN A 1 152 ? -1.125 6.226 -21.217 1.00 95.31 152 GLN A N 1
ATOM 1153 C CA . GLN A 1 152 ? -1.456 7.374 -20.369 1.00 95.31 152 GLN A CA 1
ATOM 1154 C C . GLN A 1 152 ? -2.387 7.028 -19.208 1.00 95.31 152 GLN A C 1
ATOM 1156 O O . GLN A 1 152 ? -2.111 7.375 -18.060 1.00 95.31 152 GLN A O 1
ATOM 1161 N N . TRP A 1 153 ? -3.451 6.285 -19.498 1.00 94.81 153 TRP A N 1
ATOM 1162 C CA . TRP A 1 153 ? -4.453 5.906 -18.509 1.00 94.81 153 TRP A CA 1
ATOM 1163 C C . TRP A 1 153 ? -3.862 5.126 -17.319 1.00 94.81 153 TRP A C 1
ATOM 1165 O O . TRP A 1 153 ? -4.338 5.284 -16.200 1.00 94.81 153 TRP A O 1
ATOM 1175 N N . LEU A 1 154 ? -2.795 4.341 -17.531 1.00 92.44 154 LEU A N 1
ATOM 1176 C CA . LEU A 1 154 ? -2.170 3.506 -16.498 1.00 92.44 154 LEU A CA 1
ATOM 1177 C C . LEU A 1 154 ? -1.346 4.291 -15.481 1.00 92.44 154 LEU A C 1
ATOM 1179 O O . LEU A 1 154 ? -1.264 3.888 -14.321 1.00 92.44 154 LEU A O 1
ATOM 1183 N N . TRP A 1 155 ? -0.636 5.336 -15.906 1.00 93.88 155 TRP A N 1
ATOM 1184 C CA . TRP A 1 155 ? 0.126 6.155 -14.961 1.00 93.88 155 TRP A CA 1
ATOM 1185 C C . TRP A 1 155 ? -0.762 7.234 -14.341 1.00 93.88 155 TRP A C 1
ATOM 1187 O O . TRP A 1 155 ? -0.602 7.531 -13.163 1.00 93.88 155 TRP A O 1
ATOM 1197 N N . VAL A 1 156 ? -1.765 7.737 -15.074 1.00 95.81 156 VAL A N 1
ATOM 1198 C CA . VAL A 1 156 ? -2.778 8.650 -14.522 1.00 95.81 156 VAL A CA 1
ATOM 1199 C C . VAL A 1 156 ? -3.577 7.974 -13.408 1.00 95.81 156 VAL A C 1
ATOM 1201 O O . VAL A 1 156 ? -3.706 8.554 -12.334 1.00 95.81 156 VAL A O 1
ATOM 1204 N N . SER A 1 157 ? -4.051 6.737 -13.602 1.00 93.44 157 SER A N 1
ATOM 1205 C CA . SER A 1 157 ? -4.797 6.012 -12.562 1.00 93.44 157 SER A CA 1
ATOM 1206 C C . SER A 1 157 ? -3.968 5.791 -11.293 1.00 93.44 157 SER A C 1
ATOM 1208 O O . SER A 1 157 ? -4.461 6.010 -10.190 1.00 93.44 157 SER A O 1
ATOM 1210 N N . ARG A 1 158 ? -2.680 5.446 -11.434 1.00 93.88 158 ARG A N 1
ATOM 1211 C CA . ARG A 1 158 ? -1.745 5.346 -10.300 1.00 93.88 158 ARG A CA 1
ATOM 1212 C C . ARG A 1 158 ? -1.533 6.686 -9.603 1.00 93.88 158 ARG A C 1
ATOM 1214 O O . ARG A 1 158 ? -1.474 6.720 -8.382 1.00 93.88 158 ARG A O 1
ATOM 1221 N N . THR A 1 159 ? -1.432 7.785 -10.348 1.00 94.38 159 THR A N 1
ATOM 1222 C CA . THR A 1 159 ? -1.315 9.125 -9.758 1.00 94.38 159 THR A CA 1
ATOM 1223 C C . THR A 1 159 ? -2.567 9.502 -8.971 1.00 94.38 159 THR A C 1
ATOM 1225 O O . THR A 1 159 ? -2.440 9.981 -7.851 1.00 94.38 159 THR A O 1
ATOM 1228 N N . ILE A 1 160 ? -3.762 9.228 -9.502 1.00 95.94 160 ILE A N 1
ATOM 1229 C CA . ILE A 1 160 ? -5.022 9.449 -8.777 1.00 95.94 160 ILE A CA 1
ATOM 1230 C C . ILE A 1 160 ? -5.041 8.621 -7.487 1.00 95.94 160 ILE A C 1
ATOM 1232 O O . ILE A 1 160 ? -5.327 9.159 -6.421 1.00 95.94 160 ILE A O 1
ATOM 1236 N N . LEU A 1 161 ? -4.663 7.341 -7.560 1.00 92.62 161 LEU A N 1
ATOM 1237 C CA . LEU A 1 161 ? -4.581 6.476 -6.384 1.00 92.62 161 LEU A CA 1
ATOM 1238 C C . LEU A 1 161 ? -3.567 6.994 -5.349 1.00 92.62 161 LEU A C 1
ATOM 1240 O O . LEU A 1 161 ? -3.854 6.970 -4.156 1.00 92.62 161 LEU A O 1
ATOM 1244 N N . ALA A 1 162 ? -2.413 7.506 -5.786 1.00 94.31 162 ALA A N 1
ATOM 1245 C CA . ALA A 1 162 ? -1.438 8.134 -4.897 1.00 94.31 162 ALA A CA 1
ATOM 1246 C C . ALA A 1 162 ? -2.002 9.388 -4.214 1.00 94.31 162 ALA A C 1
ATOM 1248 O O . ALA A 1 162 ? -1.768 9.580 -3.026 1.00 94.31 162 ALA A O 1
ATOM 1249 N N . CYS A 1 163 ? -2.763 10.221 -4.932 1.00 94.88 163 CYS A N 1
ATOM 1250 C CA . CYS A 1 163 ? -3.429 11.384 -4.345 1.00 94.88 163 CYS A CA 1
ATOM 1251 C C . CYS A 1 163 ? -4.465 10.970 -3.294 1.00 94.88 163 CYS A C 1
ATOM 1253 O O . CYS A 1 163 ? -4.484 11.551 -2.214 1.00 94.88 163 CYS A O 1
ATOM 1255 N N . ILE A 1 164 ? -5.279 9.948 -3.577 1.00 93.12 164 ILE A N 1
ATOM 1256 C CA . ILE A 1 164 ? -6.240 9.400 -2.608 1.00 93.12 164 ILE A CA 1
ATOM 1257 C C . ILE A 1 164 ? -5.499 8.897 -1.363 1.00 93.12 164 ILE A C 1
ATOM 1259 O O . ILE A 1 164 ? -5.842 9.288 -0.252 1.00 93.12 164 ILE A O 1
ATOM 1263 N N . CYS A 1 165 ? -4.439 8.103 -1.544 1.00 92.19 165 CYS A N 1
ATOM 1264 C CA . CYS A 1 165 ? -3.641 7.571 -0.438 1.00 92.19 165 CYS A CA 1
ATOM 1265 C C . CYS A 1 165 ? -2.984 8.687 0.394 1.00 92.19 165 CYS A C 1
ATOM 1267 O O . CYS A 1 165 ? -2.993 8.628 1.621 1.00 92.19 165 CYS A O 1
ATOM 1269 N N . LEU A 1 166 ? -2.486 9.744 -0.258 1.00 93.25 166 LEU A N 1
ATOM 1270 C CA . LEU A 1 166 ? -1.913 10.909 0.414 1.00 93.25 166 LEU A CA 1
ATOM 1271 C C . LEU A 1 166 ? -2.960 11.661 1.244 1.00 93.25 166 LEU A C 1
ATOM 1273 O O . LEU A 1 166 ? -2.678 12.043 2.376 1.00 93.25 166 LEU A O 1
ATOM 1277 N N . VAL A 1 167 ? -4.168 11.857 0.708 1.00 92.69 167 VAL A N 1
ATOM 1278 C CA . VAL A 1 167 ? -5.271 12.477 1.456 1.00 92.69 167 VAL A CA 1
ATOM 1279 C C . VAL A 1 167 ? -5.634 11.623 2.670 1.00 92.69 167 VAL A C 1
ATOM 1281 O O . VAL A 1 167 ? -5.745 12.162 3.768 1.00 92.69 167 VAL A O 1
ATOM 1284 N N . SER A 1 168 ? -5.741 10.300 2.512 1.00 87.75 168 SER A N 1
ATOM 1285 C CA . SER A 1 168 ? -5.970 9.377 3.632 1.00 87.75 168 SER A CA 1
ATOM 1286 C C . SER A 1 168 ? -4.852 9.441 4.678 1.00 87.75 168 SER A C 1
ATOM 1288 O O . SER A 1 168 ? -5.131 9.460 5.873 1.00 87.75 168 SER A O 1
ATOM 1290 N N . PHE A 1 169 ? -3.592 9.536 4.247 1.00 89.88 169 PHE A N 1
ATOM 1291 C CA . PHE A 1 169 ? -2.437 9.662 5.136 1.00 89.88 169 PHE A CA 1
ATOM 1292 C C . PHE A 1 169 ? -2.462 10.962 5.946 1.00 89.88 169 PHE A C 1
ATOM 1294 O O . PHE A 1 169 ? -2.233 10.948 7.153 1.00 89.88 169 PHE A O 1
ATOM 1301 N N . VAL A 1 170 ? -2.782 12.089 5.303 1.00 90.44 170 VAL A N 1
ATOM 1302 C CA . VAL A 1 170 ? -2.936 13.380 5.987 1.00 90.44 170 VAL A CA 1
ATOM 1303 C C . VAL A 1 170 ? -4.115 13.333 6.956 1.00 90.44 170 VAL A C 1
ATOM 1305 O O . VAL A 1 170 ? -3.972 13.746 8.105 1.00 90.44 170 VAL A O 1
ATOM 1308 N N . ALA A 1 171 ? -5.255 12.782 6.529 1.00 86.19 171 ALA A N 1
ATOM 1309 C CA . ALA A 1 171 ? -6.428 12.623 7.380 1.00 86.19 171 ALA A CA 1
ATOM 1310 C C . ALA A 1 171 ? -6.097 11.822 8.646 1.00 86.19 171 ALA A C 1
ATOM 1312 O O . ALA A 1 171 ? -6.448 12.260 9.736 1.00 86.19 171 ALA A O 1
ATOM 1313 N N . MET A 1 172 ? -5.350 10.719 8.531 1.00 83.00 172 MET A N 1
ATOM 1314 C CA . MET A 1 172 ? -4.900 9.920 9.677 1.00 83.00 172 MET A CA 1
ATOM 1315 C C . MET A 1 172 ? -4.160 10.768 10.727 1.00 83.00 172 MET A C 1
ATOM 1317 O O . MET A 1 172 ? -4.478 10.679 11.910 1.00 83.00 172 MET A O 1
ATOM 1321 N N . PHE A 1 173 ? -3.209 11.620 10.326 1.00 82.75 173 PHE A N 1
ATOM 1322 C CA . PHE A 1 173 ? -2.499 12.487 11.279 1.00 82.75 173 PHE A CA 1
ATOM 1323 C C . PHE A 1 173 ? -3.378 13.577 11.869 1.00 82.75 173 PHE A C 1
ATOM 1325 O O . PHE A 1 173 ? -3.228 13.899 13.048 1.00 82.75 173 PHE A O 1
ATOM 1332 N N . LEU A 1 174 ? -4.279 14.148 11.069 1.00 85.62 174 LEU A N 1
ATOM 1333 C CA . LEU A 1 174 ? -5.241 15.131 11.556 1.00 85.62 174 LEU A CA 1
ATOM 1334 C C . LEU A 1 174 ? -6.136 14.501 12.628 1.00 85.62 174 LEU A C 1
ATOM 1336 O O . LEU A 1 174 ? -6.228 15.046 13.723 1.00 85.62 174 LEU A O 1
ATOM 1340 N N . PHE A 1 175 ? -6.703 13.321 12.366 1.00 77.94 175 PHE A N 1
ATOM 1341 C CA . PHE A 1 175 ? -7.503 12.578 13.341 1.00 77.94 175 PHE A CA 1
ATOM 1342 C C . PHE A 1 175 ? -6.697 12.213 14.589 1.00 77.94 175 PHE A C 1
ATOM 1344 O O . PHE A 1 175 ? -7.127 12.523 15.696 1.00 77.94 175 PHE A O 1
ATOM 1351 N N . ALA A 1 176 ? -5.499 11.640 14.439 1.00 75.94 176 ALA A N 1
ATOM 1352 C CA . ALA A 1 176 ? -4.650 11.289 15.578 1.00 75.94 176 ALA A CA 1
ATOM 1353 C C . ALA A 1 176 ? -4.300 12.513 16.448 1.00 75.94 176 ALA A C 1
ATOM 1355 O O . ALA A 1 176 ? -4.279 12.417 17.673 1.00 75.94 176 ALA A O 1
ATOM 1356 N N . SER A 1 177 ? -4.067 13.672 15.825 1.00 78.31 177 SER A N 1
ATOM 1357 C CA . SER A 1 177 ? -3.725 14.920 16.522 1.00 78.31 177 SER A CA 1
ATOM 1358 C C . SER A 1 177 ? -4.934 15.549 17.220 1.00 78.31 177 SER A C 1
ATOM 1360 O O . SER A 1 177 ? -4.810 16.017 18.349 1.00 78.31 177 SER A O 1
ATOM 1362 N N . LEU A 1 178 ? -6.107 15.535 16.577 1.00 78.56 178 LEU A N 1
ATOM 1363 C CA . LEU A 1 178 ? -7.362 16.029 17.154 1.00 78.56 178 LEU A CA 1
ATOM 1364 C C . LEU A 1 178 ? -7.838 15.145 18.317 1.00 78.56 178 LEU A C 1
ATOM 1366 O O . LEU A 1 178 ? -8.334 15.656 19.318 1.00 78.56 178 LEU A O 1
ATOM 1370 N N . CYS A 1 179 ? -7.655 13.827 18.212 1.00 68.62 179 CYS A N 1
ATOM 1371 C CA . CYS A 1 179 ? -8.093 12.867 19.222 1.00 68.62 179 CYS A CA 1
ATOM 1372 C C . CYS A 1 179 ? -7.064 12.620 20.336 1.00 68.62 179 CYS A C 1
ATOM 1374 O O . CYS A 1 179 ? -7.449 12.164 21.410 1.00 68.62 179 CYS A O 1
ATOM 1376 N N . GLY A 1 180 ? -5.781 12.938 20.133 1.00 63.03 180 GLY A N 1
ATOM 1377 C CA . GLY A 1 180 ? -4.701 12.646 21.087 1.00 63.03 180 GLY A CA 1
ATOM 1378 C C . GLY A 1 180 ? -4.825 13.331 22.457 1.00 63.03 180 GLY A C 1
ATOM 1379 O O . GLY A 1 180 ? -4.216 12.874 23.420 1.00 63.03 180 GLY A O 1
ATOM 1380 N N . GLY A 1 181 ? -5.626 14.398 22.564 1.00 58.41 181 GLY A N 1
ATOM 1381 C CA . GLY A 1 181 ? -5.925 15.086 23.827 1.00 58.41 181 GLY A CA 1
ATOM 1382 C C . GLY A 1 181 ? -7.199 14.612 24.536 1.00 58.41 181 GLY A C 1
ATOM 1383 O O . GLY A 1 181 ? -7.450 15.019 25.671 1.00 58.41 181 GLY A O 1
ATOM 1384 N N . MET A 1 182 ? -8.016 13.769 23.897 1.00 57.97 182 MET A N 1
ATOM 1385 C CA . MET A 1 182 ? -9.245 13.253 24.497 1.00 57.97 182 MET A CA 1
ATOM 1386 C C . MET A 1 182 ? -8.919 12.037 25.368 1.00 57.97 182 MET A C 1
ATOM 1388 O O . MET A 1 182 ? -8.253 11.103 24.920 1.00 57.97 182 MET A O 1
ATOM 1392 N N . LYS A 1 183 ? -9.397 12.014 26.621 1.00 51.78 183 LYS A N 1
ATOM 1393 C CA . LYS A 1 183 ? -9.378 10.780 27.418 1.00 51.78 183 LYS A CA 1
ATOM 1394 C C . LYS A 1 183 ? -10.161 9.731 26.632 1.00 51.78 183 LYS A C 1
ATOM 1396 O O . LYS A 1 183 ? -11.364 9.907 26.454 1.00 51.78 183 LYS A O 1
ATOM 1401 N N . LYS A 1 184 ? -9.492 8.668 26.166 1.00 53.41 184 LYS A N 1
ATOM 1402 C CA . LYS A 1 184 ? -10.184 7.497 25.620 1.00 53.41 184 LYS A CA 1
ATOM 1403 C C . LYS A 1 184 ? -11.096 6.985 26.732 1.00 53.41 184 LYS A C 1
ATOM 1405 O O . LYS A 1 184 ? -10.618 6.444 27.729 1.00 53.41 184 LYS A O 1
ATOM 1410 N N . LEU A 1 185 ? -12.395 7.241 26.602 1.00 50.66 185 LEU A N 1
ATOM 1411 C CA . LEU A 1 185 ? -13.382 6.525 27.391 1.00 50.66 185 LEU A CA 1
ATOM 1412 C C . LEU A 1 185 ? -13.171 5.033 27.076 1.00 50.66 185 LEU A C 1
ATOM 1414 O O . LEU A 1 185 ? -12.806 4.713 25.937 1.00 50.66 185 LEU A O 1
ATOM 1418 N N . PRO A 1 186 ? -13.319 4.117 28.053 1.00 52.84 186 PRO A N 1
ATOM 1419 C CA . PRO A 1 186 ? -13.386 2.693 27.725 1.00 52.84 186 PRO A CA 1
ATOM 1420 C C . PRO A 1 186 ? -14.396 2.530 26.583 1.00 52.84 186 PRO A C 1
ATOM 1422 O O . PRO A 1 186 ? -15.363 3.294 26.604 1.00 52.84 186 PRO A O 1
ATOM 1425 N N . PRO A 1 187 ? -14.164 1.636 25.595 1.00 53.41 187 PRO A N 1
ATOM 1426 C CA . PRO A 1 187 ? -15.040 1.492 24.435 1.00 53.41 187 PRO A CA 1
ATOM 1427 C C . PRO A 1 187 ? -16.472 1.394 24.945 1.00 53.41 187 PRO A C 1
ATOM 1429 O O . PRO A 1 187 ? -16.866 0.405 25.566 1.00 53.41 187 PRO A O 1
ATOM 1432 N N . ALA A 1 188 ? -17.191 2.507 24.830 1.00 51.72 188 ALA A N 1
ATOM 1433 C CA . ALA A 1 188 ? -18.530 2.602 25.350 1.00 51.72 188 ALA A CA 1
ATOM 1434 C C . ALA A 1 188 ? -19.337 1.781 24.366 1.00 51.72 188 ALA A C 1
ATOM 1436 O O . ALA A 1 188 ? -19.331 2.089 23.172 1.00 51.72 188 ALA A O 1
ATOM 1437 N N . LYS A 1 189 ? -19.976 0.711 24.849 1.00 54.31 189 LYS A N 1
ATOM 1438 C CA . LYS A 1 189 ? -21.026 0.070 24.065 1.00 54.31 189 LYS A CA 1
ATOM 1439 C C . LYS A 1 189 ? -21.946 1.181 23.609 1.00 54.31 189 LYS A C 1
ATOM 1441 O O . LYS A 1 189 ? -22.444 1.930 24.446 1.00 54.31 189 LYS A O 1
ATOM 1446 N N . TRP A 1 190 ? -22.085 1.319 22.301 1.00 60.56 190 TRP A N 1
ATOM 1447 C CA . TRP A 1 190 ? -22.903 2.374 21.747 1.00 60.56 190 TRP A CA 1
ATOM 1448 C C . TRP A 1 190 ? -24.347 2.114 22.191 1.00 60.56 190 TRP A C 1
ATOM 1450 O O . TRP A 1 190 ? -24.957 1.133 21.764 1.00 60.56 190 TRP A O 1
ATOM 1460 N N . ASP A 1 191 ? -24.871 2.948 23.094 1.00 61.44 191 ASP A N 1
ATOM 1461 C CA . ASP A 1 191 ? -26.276 2.915 23.486 1.00 61.44 191 ASP A CA 1
ATOM 1462 C C . ASP A 1 191 ? -27.016 4.014 22.709 1.00 61.44 191 ASP A C 1
ATOM 1464 O O . ASP A 1 191 ? -26.732 5.201 22.894 1.00 61.44 191 ASP A O 1
ATOM 1468 N N . PRO A 1 192 ? -27.987 3.671 21.843 1.00 59.44 192 PRO A N 1
ATOM 1469 C CA . PRO A 1 192 ? -28.812 4.666 21.162 1.00 59.44 192 PRO A CA 1
ATOM 1470 C C . PRO A 1 192 ? -29.602 5.581 22.119 1.00 59.44 192 PRO A C 1
ATOM 1472 O O . PRO A 1 192 ? -30.168 6.575 21.665 1.00 59.44 192 PRO A O 1
ATOM 1475 N N . ASN A 1 193 ? -29.654 5.264 23.418 1.00 69.88 193 ASN A N 1
ATOM 1476 C CA . ASN A 1 193 ? -30.306 6.058 24.458 1.00 69.88 193 ASN A CA 1
ATOM 1477 C C . ASN A 1 193 ? -29.350 6.963 25.252 1.00 69.88 193 ASN A C 1
ATOM 1479 O O . ASN A 1 193 ? -29.820 7.689 26.138 1.00 69.88 193 ASN A O 1
ATOM 1483 N N . ASP A 1 194 ? -28.045 6.952 24.962 1.00 66.50 194 ASP A N 1
ATOM 1484 C CA . ASP A 1 194 ? -27.099 7.847 25.626 1.00 66.50 194 ASP A CA 1
ATOM 1485 C C . ASP A 1 194 ? -27.452 9.307 25.317 1.00 66.50 194 ASP A C 1
ATOM 1487 O O . ASP A 1 194 ? -27.508 9.755 24.167 1.00 66.50 194 ASP A O 1
ATOM 1491 N N . LYS A 1 195 ? -27.730 10.076 26.373 1.00 52.12 195 LYS A N 1
ATOM 1492 C CA . LYS A 1 195 ? -28.026 11.502 26.243 1.00 52.12 195 LYS A CA 1
ATOM 1493 C C . LYS A 1 195 ? -26.737 12.245 25.923 1.00 52.12 195 LYS A C 1
ATOM 1495 O O . LYS A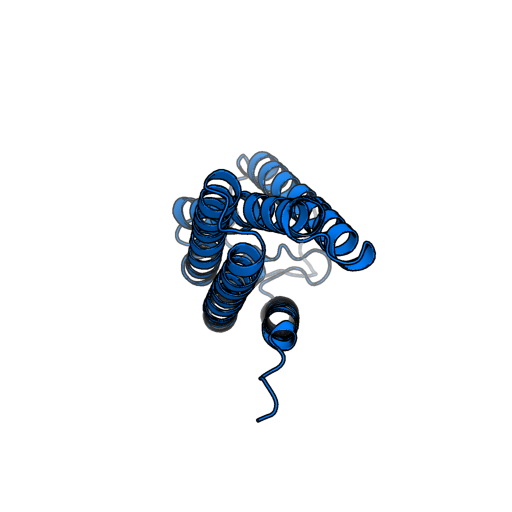 1 195 ? -25.771 12.154 26.673 1.00 52.12 195 LYS A O 1
ATOM 1500 N N . ILE A 1 19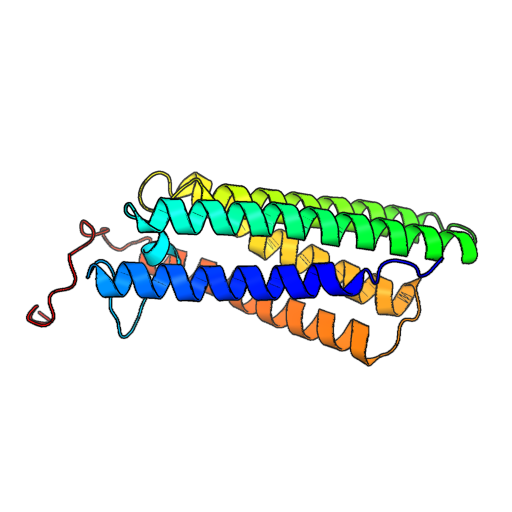6 ? -26.760 13.029 24.847 1.00 49.03 196 ILE A N 1
ATOM 1501 C CA . ILE A 1 196 ? -25.702 13.987 24.520 1.00 49.03 196 ILE A CA 1
ATOM 1502 C C . ILE A 1 196 ? -25.733 15.072 25.607 1.00 49.03 196 ILE A C 1
ATOM 1504 O O . ILE A 1 196 ? -26.583 15.963 25.564 1.00 49.03 196 ILE A O 1
ATOM 1508 N N . THR A 1 197 ? -24.890 14.933 26.629 1.00 43.28 197 THR A N 1
ATOM 1509 C CA . THR A 1 197 ? -24.663 15.953 27.667 1.00 43.28 197 THR A CA 1
ATOM 1510 C C . THR A 1 197 ? -23.557 16.903 27.262 1.00 43.28 197 THR A C 1
ATOM 1512 O O . THR A 1 197 ? -22.506 16.386 26.818 1.00 43.28 197 THR A O 1
#

Secondary structure (DSSP, 8-state):
-PPP-TTHHHHHHHHHHHHHHHHHHHHHHHHTSS-SSS--GGGGGSSTTHHHHHHHHHHHHHHHHHHHHHHHHHHHHHHHHTTT--HHHHHHHHHHHHHHHHHHHHHHHHHHS-HHHHHHHHHHHHHIIIIIHHHHHHHHHHIIIIIS---HHHHHHHHHHHHHHHHHHHHHHHHHHHHTTS---S-----TT----

Organism: Opisthorchis felineus (NCBI:txid147828)

Sequence (197 aa):
MHSFPLHYLPIVFCATVTITFIVSYAMSAALGDVSALFPYISDTGALAPESCVFGQFLNLCAFLGCLSIYCWYGHQMNRLENLGNPRSHILHAYVSLGFGLAAAVGLSIVGNFQETSLLAVHLIGALMTFGFGTIYIILCSHASRKHLRSPQWLWVSRTILACICLVSFVAMFLFASLCGGMKKLPPAKWDPNDKIT

Radius of gyration: 19.37 Å; chains: 1; bounding box: 52×37×51 Å